Protein AF-H8FRP6-F1 (afdb_monomer_lite)

Sequence (214 aa):
MADSVSSTTSSPTLASTPGGVKAWQKLVAHPESQTSLSATDIGWVKRNDSRLNVVSNINKDDKEQDLKFRVMTSGNLSFTTQSDKAIRVQLMNQNGQMIADSDSKSGKLFDNYQSLLTSNLTVQAGTYIIKVTRDASIPPKADLNYAVQVKMGDTFNNDYVTRIAAKQKTSAVSQTLNPVTGLMPAVLSAQNNKGYTFDPAANAAIFDVLSNKG

Secondary structure (DSSP, 8-state):
----------PPP--PPGGGPEEEEEEEPPPSS-STTT-EEEEEE-TTTEEEEEEEEE-TT--EEEEEEEE-S-EEEEEEEEE-TTEEEEEEETTS-EEEES-TTSTHHHHHHHHHHTT-EEE-SEEEEEEEEE-TTS-TTSPEEEEEEEEESS--SEEEEEEEPPPPPTT-SS------TTTS-TTTTT---SS-EE-TTTTS-TTHHHHTT-

Structure (mmCIF, N/CA/C/O backbone):
data_AF-H8FRP6-F1
#
_entry.id   AF-H8FRP6-F1
#
loop_
_atom_site.group_PDB
_atom_site.id
_atom_site.type_symbol
_atom_site.label_atom_id
_atom_site.label_alt_id
_atom_site.label_comp_id
_atom_site.label_asym_id
_atom_site.label_entity_id
_atom_site.label_seq_id
_atom_site.pdbx_PDB_ins_code
_atom_site.Cartn_x
_atom_site.Cartn_y
_atom_site.Cartn_z
_atom_site.occupancy
_atom_site.B_iso_or_equiv
_atom_site.auth_seq_id
_atom_site.auth_comp_id
_atom_site.auth_asym_id
_atom_site.auth_atom_id
_atom_site.pdbx_PDB_model_num
ATOM 1 N N . MET A 1 1 ? 26.701 -53.528 7.922 1.00 37.81 1 MET A N 1
ATOM 2 C CA . MET A 1 1 ? 26.494 -52.242 8.616 1.00 37.81 1 MET A CA 1
ATOM 3 C C . MET A 1 1 ? 25.887 -51.306 7.591 1.00 37.81 1 MET A C 1
ATOM 5 O O . MET A 1 1 ? 26.551 -51.016 6.609 1.00 37.81 1 MET A O 1
ATOM 9 N N . ALA A 1 2 ? 24.598 -51.003 7.720 1.00 38.16 2 ALA A N 1
ATOM 10 C CA . ALA A 1 2 ? 23.880 -50.112 6.814 1.00 38.16 2 ALA A CA 1
ATOM 11 C C . ALA A 1 2 ? 23.427 -48.915 7.650 1.00 38.16 2 ALA A C 1
ATOM 13 O O . ALA A 1 2 ? 22.570 -49.064 8.522 1.00 38.16 2 ALA A O 1
ATOM 14 N N . ASP A 1 3 ? 24.077 -47.773 7.439 1.00 32.75 3 ASP A N 1
ATOM 15 C CA . ASP A 1 3 ? 23.767 -46.534 8.139 1.00 32.75 3 ASP A CA 1
ATOM 16 C C . ASP A 1 3 ? 22.400 -46.019 7.692 1.00 32.75 3 ASP A C 1
ATOM 18 O O . ASP A 1 3 ? 22.148 -45.740 6.519 1.00 32.75 3 ASP A O 1
ATOM 22 N N . SER A 1 4 ? 21.496 -45.925 8.664 1.00 36.59 4 SER A N 1
ATOM 23 C CA . SER A 1 4 ? 20.188 -45.306 8.507 1.00 36.59 4 SER A CA 1
ATOM 24 C C . SER A 1 4 ? 20.376 -43.793 8.479 1.00 36.59 4 SER A C 1
ATOM 26 O O . SER A 1 4 ? 20.653 -43.175 9.506 1.00 36.59 4 SER A O 1
ATOM 28 N N . VAL A 1 5 ? 20.230 -43.186 7.303 1.00 40.56 5 VAL A N 1
ATOM 29 C CA . VAL A 1 5 ? 20.194 -41.728 7.165 1.00 40.56 5 VAL A CA 1
ATOM 30 C C . VAL A 1 5 ? 18.838 -41.252 7.682 1.00 40.56 5 VAL A C 1
ATOM 32 O O . VAL A 1 5 ? 17.825 -41.319 6.991 1.00 40.56 5 VAL A O 1
ATOM 35 N N . SER A 1 6 ? 18.816 -40.825 8.944 1.00 33.78 6 SER A N 1
ATOM 36 C CA . SER A 1 6 ? 17.667 -40.175 9.566 1.00 33.78 6 SER A CA 1
ATOM 37 C C . SER A 1 6 ? 17.445 -38.821 8.890 1.00 33.78 6 SER A C 1
ATOM 39 O O . SER A 1 6 ? 18.215 -37.881 9.081 1.00 33.78 6 SER A O 1
ATOM 41 N N . SER A 1 7 ? 16.410 -38.727 8.055 1.00 35.22 7 SER A N 1
ATOM 42 C CA . SER A 1 7 ? 15.934 -37.465 7.500 1.00 35.22 7 SER A CA 1
ATOM 43 C C . SER A 1 7 ? 15.221 -36.682 8.601 1.00 35.22 7 SER A C 1
ATOM 45 O O . SER A 1 7 ? 14.011 -36.807 8.792 1.00 35.22 7 SER A O 1
ATOM 47 N N . THR A 1 8 ? 15.966 -35.872 9.348 1.00 29.56 8 THR A N 1
ATOM 48 C CA . THR A 1 8 ? 15.393 -34.851 10.223 1.00 29.56 8 THR A CA 1
ATOM 49 C C . THR A 1 8 ? 14.774 -33.756 9.361 1.00 29.56 8 THR A C 1
ATOM 51 O O . THR A 1 8 ? 15.396 -32.753 9.022 1.00 29.56 8 THR A O 1
ATOM 54 N N . THR A 1 9 ? 13.507 -33.945 8.998 1.00 30.27 9 THR A N 1
ATOM 55 C CA . THR A 1 9 ? 12.629 -32.847 8.599 1.00 30.27 9 THR A CA 1
ATOM 56 C C . THR A 1 9 ? 12.440 -31.953 9.819 1.00 30.27 9 THR A C 1
ATOM 58 O O . THR A 1 9 ? 11.595 -32.220 10.677 1.00 30.27 9 THR A O 1
ATOM 61 N N . SER A 1 10 ? 13.255 -30.908 9.933 1.00 29.66 10 SER A N 1
ATOM 62 C CA . SER A 1 10 ? 13.006 -29.801 10.846 1.00 29.66 10 SER A CA 1
ATOM 63 C C . SER A 1 10 ? 11.690 -29.143 10.435 1.00 29.66 10 SER A C 1
ATOM 65 O O . SER A 1 10 ? 11.625 -28.324 9.523 1.00 29.66 10 SER A O 1
ATOM 67 N N . SER A 1 11 ? 10.610 -29.549 11.102 1.00 28.67 11 SER A N 1
ATOM 68 C CA . SER A 1 11 ? 9.374 -28.776 11.127 1.00 28.67 11 SER A CA 1
ATOM 69 C C . SER A 1 11 ? 9.715 -27.430 11.764 1.00 28.67 11 SER A C 1
ATOM 71 O O . SER A 1 11 ? 10.198 -27.435 12.900 1.00 28.67 11 SER A O 1
ATOM 73 N N . PRO A 1 12 ? 9.537 -26.288 11.077 1.00 32.12 12 PRO A N 1
ATOM 74 C CA . PRO A 1 12 ? 9.731 -25.004 11.724 1.00 32.12 12 PRO A CA 1
ATOM 75 C C . PRO A 1 12 ? 8.702 -24.904 12.849 1.00 32.12 12 PRO A C 1
ATOM 77 O O . PRO A 1 12 ? 7.492 -24.961 12.626 1.00 32.12 12 PRO A O 1
ATOM 80 N N . THR A 1 13 ? 9.201 -24.825 14.077 1.00 27.41 13 THR A N 1
ATOM 81 C CA . THR A 1 13 ? 8.417 -24.537 15.269 1.00 27.41 13 THR A CA 1
ATOM 82 C C . THR A 1 13 ? 7.646 -23.240 15.041 1.00 27.41 13 THR A C 1
ATOM 84 O O . THR A 1 13 ? 8.210 -22.188 14.747 1.00 27.41 13 THR A O 1
ATOM 87 N N . LEU A 1 14 ? 6.323 -23.366 15.117 1.00 35.41 14 LEU A N 1
ATOM 88 C CA . LEU A 1 14 ? 5.333 -22.327 14.868 1.00 35.41 14 LEU A CA 1
ATOM 89 C C . LEU A 1 14 ? 5.552 -21.158 15.837 1.00 35.41 14 LEU A C 1
ATOM 91 O O . LEU A 1 14 ? 5.199 -21.248 17.012 1.00 35.41 14 LEU A O 1
ATOM 95 N N . ALA A 1 15 ? 6.118 -20.054 15.352 1.00 38.59 15 ALA A N 1
ATOM 96 C CA . ALA A 1 15 ? 6.109 -18.802 16.092 1.00 38.59 15 ALA A CA 1
ATOM 97 C C . ALA A 1 15 ? 4.658 -18.303 16.158 1.00 38.59 15 ALA A C 1
ATOM 99 O O . ALA A 1 15 ? 4.102 -17.835 15.167 1.00 38.59 15 ALA A O 1
ATOM 100 N N . SER A 1 16 ? 4.015 -18.431 17.320 1.00 41.19 16 SER A N 1
ATOM 101 C CA . SER A 1 16 ? 2.784 -17.700 17.611 1.00 41.19 16 SER A CA 1
ATOM 102 C C . SER A 1 16 ? 3.063 -16.212 17.433 1.00 41.19 16 SER A C 1
ATOM 104 O O . SER A 1 16 ? 4.022 -15.693 18.008 1.00 41.19 16 SER A O 1
ATOM 106 N N . THR A 1 17 ? 2.236 -15.517 16.658 1.00 49.09 17 THR A N 1
ATOM 107 C CA . THR A 1 17 ? 2.344 -14.064 16.545 1.00 49.09 17 THR A CA 1
ATOM 108 C C . THR A 1 17 ? 2.288 -13.421 17.946 1.00 49.09 17 THR A C 1
ATOM 110 O O . THR A 1 17 ? 1.379 -13.756 18.715 1.00 49.09 17 THR A O 1
ATOM 113 N N . PRO A 1 18 ? 3.211 -12.505 18.306 1.00 53.34 18 PRO A N 1
ATOM 114 C CA . PRO A 1 18 ? 3.152 -11.799 19.584 1.00 53.34 18 PRO A CA 1
ATOM 115 C C . PRO A 1 18 ? 1.786 -11.119 19.793 1.00 53.34 18 PRO A C 1
ATOM 117 O O . PRO A 1 18 ? 1.299 -10.414 18.912 1.00 53.34 18 PRO A O 1
ATOM 120 N N . GLY A 1 19 ? 1.155 -11.330 20.952 1.00 66.56 19 GLY A N 1
ATOM 121 C CA . GLY A 1 19 ? -0.039 -10.576 21.369 1.00 66.56 19 GLY A CA 1
ATOM 122 C C . GLY A 1 19 ? -1.403 -11.061 20.853 1.00 66.56 19 GLY A C 1
ATOM 123 O O . GLY A 1 19 ? -2.374 -10.325 20.984 1.00 66.56 19 GLY A O 1
ATOM 124 N N . GLY A 1 20 ? -1.520 -12.269 20.287 1.00 76.75 20 GLY A N 1
ATOM 125 C CA . GLY A 1 20 ? -2.825 -12.833 19.884 1.00 76.75 20 GLY A CA 1
ATOM 126 C C . GLY A 1 20 ? -3.372 -12.319 18.545 1.00 76.75 20 GLY A C 1
ATOM 127 O O . GLY A 1 20 ? -4.528 -12.571 18.203 1.00 76.75 20 GLY A O 1
ATOM 128 N N . VAL A 1 21 ? -2.540 -11.624 17.770 1.00 85.81 21 VAL A N 1
ATOM 129 C CA . VAL A 1 21 ? -2.854 -11.191 16.405 1.00 85.81 21 VAL A CA 1
ATOM 130 C C . VAL A 1 21 ? -2.963 -12.400 15.469 1.00 85.81 21 VAL A C 1
ATOM 132 O O . VAL A 1 21 ? -2.130 -13.306 15.494 1.00 85.81 21 VAL A O 1
ATOM 135 N N . LYS A 1 22 ? -3.975 -12.397 14.598 1.00 86.31 22 LYS A N 1
ATOM 136 C CA . LYS A 1 22 ? -4.170 -13.402 13.548 1.00 86.31 22 LYS A CA 1
ATOM 137 C C . LYS A 1 22 ? -3.393 -13.009 12.302 1.00 86.31 22 LYS A C 1
ATOM 139 O O . LYS A 1 22 ? -3.638 -11.941 11.746 1.00 86.31 22 LYS A O 1
ATOM 144 N N . ALA A 1 23 ? -2.502 -13.879 11.848 1.00 84.88 23 ALA A N 1
ATOM 145 C CA . ALA A 1 23 ? -1.722 -13.661 10.641 1.00 84.88 23 ALA A CA 1
ATOM 146 C C . ALA A 1 23 ? -2.329 -14.411 9.446 1.00 84.88 23 ALA A C 1
ATOM 148 O O . ALA A 1 23 ? -2.748 -15.567 9.544 1.00 84.88 23 ALA A O 1
ATOM 149 N N . TRP A 1 24 ? -2.400 -13.716 8.318 1.00 86.56 24 TRP A N 1
ATOM 150 C CA . TRP A 1 24 ? -3.025 -14.165 7.085 1.00 86.56 24 TRP A CA 1
ATOM 151 C C . TRP A 1 24 ? -2.075 -13.915 5.923 1.00 86.56 24 TRP A C 1
ATOM 153 O O . TRP A 1 24 ? -1.497 -12.836 5.821 1.00 86.56 24 TRP A O 1
ATOM 163 N N . GLN A 1 25 ? -1.961 -14.864 5.000 1.00 86.94 25 GLN A N 1
ATOM 164 C CA . GLN A 1 25 ? -1.095 -14.731 3.834 1.00 86.94 25 GLN A CA 1
ATOM 165 C C . GLN A 1 25 ? -1.839 -14.987 2.528 1.00 86.94 25 GLN A C 1
ATOM 167 O O . GLN A 1 25 ? -2.699 -15.861 2.442 1.00 86.94 25 GLN A O 1
ATOM 172 N N . LYS A 1 26 ? -1.474 -14.232 1.493 1.00 85.94 26 LYS A N 1
ATOM 173 C CA . LYS A 1 26 ? -1.854 -14.476 0.106 1.00 85.94 26 LYS A CA 1
ATOM 174 C C . LYS A 1 26 ? -0.622 -14.400 -0.791 1.00 85.94 26 LYS A C 1
ATOM 176 O O . LYS A 1 26 ? 0.217 -13.515 -0.633 1.00 85.94 26 LYS A O 1
ATOM 181 N N . LEU A 1 27 ? -0.545 -15.320 -1.745 1.00 83.56 27 LEU A N 1
ATOM 182 C CA . LEU A 1 27 ? 0.478 -15.367 -2.785 1.00 83.56 27 LEU A CA 1
ATOM 183 C C . LEU A 1 27 ? -0.157 -14.974 -4.114 1.00 83.56 27 LEU A C 1
ATOM 185 O O . LEU A 1 27 ? -1.188 -15.534 -4.487 1.00 83.56 27 LEU A O 1
ATOM 189 N N . VAL A 1 28 ? 0.441 -14.013 -4.810 1.00 85.00 28 VAL A N 1
ATOM 190 C CA . VAL A 1 28 ? -0.109 -13.432 -6.035 1.00 85.00 28 VAL A CA 1
ATOM 191 C C . VAL A 1 28 ? 0.924 -13.527 -7.151 1.00 85.00 28 VAL A C 1
ATOM 193 O O . VAL A 1 28 ? 2.074 -13.124 -6.983 1.00 85.00 28 VAL A O 1
ATOM 196 N N . ALA A 1 29 ? 0.516 -14.046 -8.308 1.00 82.44 29 ALA A N 1
ATOM 197 C CA . ALA A 1 29 ? 1.325 -13.952 -9.519 1.00 82.44 29 ALA A CA 1
ATOM 198 C C . ALA A 1 29 ? 1.369 -12.498 -10.015 1.00 82.44 29 ALA A C 1
ATOM 200 O O . ALA A 1 29 ? 0.372 -11.783 -9.917 1.00 82.44 29 ALA A O 1
ATOM 201 N N . HIS A 1 30 ? 2.500 -12.061 -10.571 1.00 80.50 30 HIS A N 1
ATOM 202 C CA . HIS A 1 30 ? 2.585 -10.730 -11.168 1.00 80.50 30 HIS A CA 1
ATOM 203 C C . HIS A 1 30 ? 1.579 -10.609 -12.332 1.00 80.50 30 HIS A C 1
ATOM 205 O O . HIS A 1 30 ? 1.594 -11.474 -13.211 1.00 80.50 30 HIS A O 1
ATOM 211 N N . PRO A 1 31 ? 0.708 -9.585 -12.371 1.00 77.50 31 PRO A N 1
ATOM 212 C CA . PRO A 1 31 ? -0.269 -9.444 -13.446 1.00 77.50 31 PRO A CA 1
ATOM 213 C C . PRO A 1 31 ? 0.411 -9.043 -14.765 1.00 77.50 31 PRO A C 1
ATOM 215 O O . PRO A 1 31 ? 1.373 -8.280 -14.776 1.00 77.50 31 PRO A O 1
ATOM 218 N N . GLU A 1 32 ? -0.102 -9.531 -15.896 1.00 72.31 32 GLU A N 1
ATOM 219 C CA . GLU A 1 32 ? 0.481 -9.258 -17.224 1.00 72.31 32 GLU A CA 1
ATOM 220 C C . GLU A 1 32 ? 0.429 -7.770 -17.608 1.00 72.31 32 GLU A C 1
ATOM 222 O O . GLU A 1 32 ? 1.326 -7.261 -18.283 1.00 72.31 32 GLU A O 1
ATOM 227 N N . SER A 1 33 ? -0.597 -7.060 -17.128 1.00 73.44 33 SER A N 1
ATOM 228 C CA . SER A 1 33 ? -0.789 -5.621 -17.303 1.00 73.44 33 SER A CA 1
ATOM 229 C C . SER A 1 33 ? -1.067 -4.938 -15.967 1.00 73.44 33 SER A C 1
ATOM 231 O O . SER A 1 33 ? -1.870 -5.433 -15.172 1.00 73.44 33 SER A O 1
ATOM 233 N N . GLN A 1 34 ? -0.477 -3.766 -15.755 1.00 75.50 34 GLN A N 1
ATOM 234 C CA . GLN A 1 34 ? -0.639 -2.957 -14.546 1.00 75.50 34 GLN A CA 1
ATOM 235 C C . GLN A 1 34 ? -1.432 -1.702 -14.914 1.00 75.50 34 GLN A C 1
ATOM 237 O O . GLN A 1 34 ? -0.972 -0.854 -15.674 1.00 75.50 34 GLN A O 1
ATOM 242 N N . THR A 1 35 ? -2.681 -1.665 -14.462 1.00 75.75 35 THR A N 1
ATOM 243 C CA . THR A 1 35 ? -3.620 -0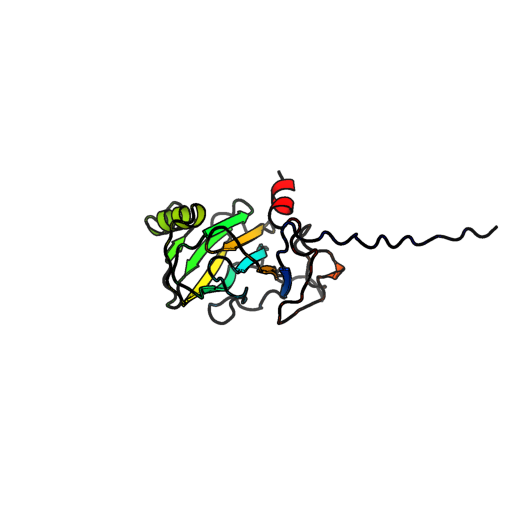.551 -14.595 1.00 75.75 35 THR A CA 1
ATOM 244 C C . THR A 1 35 ? -4.419 -0.466 -13.301 1.00 75.75 35 THR A C 1
ATOM 246 O O . THR A 1 35 ? -4.513 -1.451 -12.566 1.00 75.75 35 THR A O 1
ATOM 249 N N . SER A 1 36 ? -5.118 0.643 -13.066 1.00 72.31 36 SER A N 1
ATOM 250 C CA . SER A 1 36 ? -6.014 0.764 -11.910 1.00 72.31 36 SER A CA 1
ATOM 251 C C . SER A 1 36 ? -7.094 -0.331 -11.839 1.00 72.31 36 SER A C 1
ATOM 253 O O . SER A 1 36 ? -7.543 -0.678 -10.746 1.00 72.31 36 SER A O 1
ATOM 255 N N . LEU A 1 37 ? -7.493 -0.908 -12.982 1.00 76.25 37 LEU A N 1
ATOM 256 C CA . LEU A 1 37 ? -8.457 -2.012 -13.070 1.00 76.25 37 LEU A CA 1
ATOM 257 C C . LEU A 1 37 ? -7.837 -3.381 -12.762 1.00 76.25 37 LEU A C 1
ATOM 259 O O . LEU A 1 37 ? -8.529 -4.259 -12.251 1.00 76.25 37 LEU A O 1
ATOM 263 N N . SER A 1 38 ? -6.550 -3.559 -13.061 1.00 84.00 38 SER A N 1
ATOM 264 C CA . SER A 1 38 ? -5.797 -4.801 -12.842 1.00 84.00 38 SER A CA 1
ATOM 265 C C . SER A 1 38 ? -4.863 -4.740 -11.628 1.00 84.00 38 SER A C 1
ATOM 267 O O . SER A 1 38 ? -4.061 -5.652 -11.425 1.00 84.00 38 SER A O 1
ATOM 269 N N . ALA A 1 39 ? -4.983 -3.687 -10.814 1.00 90.69 39 ALA A N 1
ATOM 270 C CA . ALA A 1 39 ? -4.225 -3.500 -9.588 1.00 90.69 39 ALA A CA 1
ATOM 271 C C . ALA A 1 39 ? -4.389 -4.705 -8.650 1.00 90.69 39 ALA A C 1
ATOM 273 O O . ALA A 1 39 ? -5.491 -5.225 -8.445 1.00 90.69 39 ALA A O 1
ATOM 274 N N . THR A 1 40 ? -3.284 -5.132 -8.044 1.00 91.69 40 THR A N 1
ATOM 275 C CA . THR A 1 40 ? -3.273 -6.254 -7.106 1.00 91.69 40 THR A CA 1
ATOM 276 C C . THR A 1 40 ? -4.057 -5.880 -5.855 1.00 91.69 40 THR A C 1
ATOM 278 O O . THR A 1 40 ? -3.655 -4.985 -5.118 1.00 91.69 40 THR A O 1
ATOM 281 N N . ASP A 1 41 ? -5.170 -6.565 -5.595 1.00 93.50 41 ASP A N 1
ATOM 282 C CA . ASP A 1 41 ? -5.938 -6.381 -4.362 1.00 93.50 41 ASP A CA 1
ATOM 283 C C . ASP A 1 41 ? -5.148 -6.922 -3.162 1.00 93.50 41 ASP A C 1
ATOM 285 O O . ASP A 1 41 ? -4.857 -8.121 -3.093 1.00 93.50 41 ASP A O 1
ATOM 289 N N . ILE A 1 42 ? -4.812 -6.042 -2.221 1.00 94.31 42 ILE A N 1
ATOM 290 C CA . ILE A 1 42 ? -4.078 -6.364 -0.992 1.00 94.31 42 ILE A CA 1
ATOM 291 C C . ILE A 1 42 ? -4.990 -6.378 0.245 1.00 94.31 42 ILE A C 1
ATOM 293 O O . ILE A 1 42 ? -4.520 -6.641 1.348 1.00 94.31 42 ILE A O 1
ATOM 297 N N . GLY A 1 43 ? -6.298 -6.161 0.082 1.00 94.62 43 GLY A N 1
ATOM 298 C CA . GLY A 1 43 ? -7.303 -6.255 1.136 1.00 94.62 43 GLY A CA 1
ATOM 299 C C . GLY A 1 43 ? -7.837 -4.905 1.612 1.00 94.62 43 GLY A C 1
ATOM 300 O O . GLY A 1 43 ? -7.970 -3.939 0.857 1.00 94.62 43 GLY A O 1
ATOM 301 N N . TRP A 1 44 ? -8.207 -4.840 2.887 1.00 96.19 44 TRP A N 1
A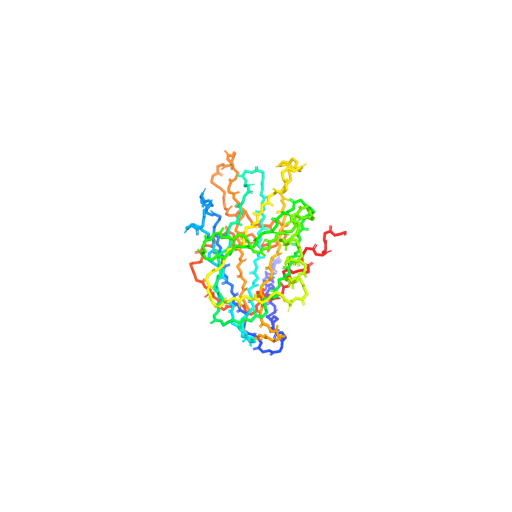TOM 302 C CA . TRP A 1 44 ? -8.841 -3.669 3.483 1.00 96.19 44 TRP A CA 1
ATOM 303 C C . TRP A 1 44 ? -8.156 -3.259 4.781 1.00 96.19 44 TRP A C 1
ATOM 305 O O . TRP A 1 44 ? -7.679 -4.095 5.540 1.00 96.19 44 TRP A O 1
ATOM 315 N N . VAL A 1 45 ? -8.128 -1.950 5.025 1.00 96.31 45 VAL A N 1
ATOM 316 C CA . VAL A 1 45 ? -7.659 -1.344 6.264 1.00 96.31 45 VAL A CA 1
ATOM 317 C C . VAL A 1 45 ? -8.851 -0.793 7.049 1.00 96.31 45 VAL A C 1
ATOM 319 O O . VAL A 1 45 ? -9.647 0.007 6.552 1.00 96.31 45 VAL A O 1
ATOM 322 N N . LYS A 1 46 ? -8.990 -1.227 8.296 1.00 95.38 46 LYS A N 1
ATOM 323 C CA . LYS A 1 46 ? -9.957 -0.763 9.285 1.00 95.38 46 LYS A CA 1
ATOM 324 C C . LYS A 1 46 ? -9.198 -0.375 10.547 1.00 95.38 46 LYS A C 1
ATOM 326 O O . LYS A 1 46 ? -8.294 -1.095 10.978 1.00 95.38 46 LYS A O 1
ATOM 331 N N . ARG A 1 47 ? -9.582 0.763 11.130 1.00 95.25 47 ARG A N 1
ATOM 332 C CA . ARG A 1 47 ? -8.950 1.302 12.337 1.00 95.25 47 ARG A CA 1
ATOM 333 C C . ARG A 1 47 ? -8.902 0.254 13.451 1.00 95.25 47 ARG A C 1
ATOM 335 O O . ARG A 1 47 ? -9.937 -0.329 13.767 1.00 95.25 47 ARG A O 1
ATOM 342 N N . ASN A 1 48 ? -7.725 0.077 14.051 1.00 94.19 48 ASN A N 1
ATOM 343 C CA . ASN A 1 48 ? -7.466 -0.829 15.174 1.00 94.19 48 ASN A CA 1
ATOM 344 C C . ASN A 1 48 ? -7.794 -2.309 14.913 1.00 94.19 48 ASN A C 1
ATOM 346 O O . ASN A 1 48 ? -7.973 -3.079 15.854 1.00 94.19 48 ASN A O 1
ATOM 350 N N . ASP A 1 49 ? -7.905 -2.721 13.648 1.00 93.81 49 ASP A N 1
ATOM 351 C CA . ASP A 1 49 ? -8.306 -4.086 13.309 1.00 93.81 49 ASP A CA 1
ATOM 352 C C . ASP A 1 49 ? -7.355 -4.752 12.327 1.00 93.81 49 ASP A C 1
ATOM 354 O O . ASP A 1 49 ? -6.900 -5.858 12.595 1.00 93.81 49 ASP A O 1
ATOM 358 N N . SER A 1 50 ? -7.021 -4.093 11.223 1.00 93.69 50 SER A N 1
ATOM 359 C CA . SER A 1 50 ? -6.275 -4.728 10.139 1.00 93.69 50 SER A CA 1
ATOM 360 C C . SER A 1 50 ? -5.022 -3.945 9.781 1.00 93.69 50 SER A C 1
ATOM 362 O O . SER A 1 50 ? -5.086 -2.733 9.547 1.00 93.69 50 SER A O 1
ATOM 364 N N . ARG A 1 51 ? -3.915 -4.664 9.634 1.00 94.25 51 ARG A N 1
ATOM 365 C CA . ARG A 1 51 ? -2.674 -4.181 9.037 1.00 94.25 51 ARG A CA 1
ATOM 366 C C . ARG A 1 51 ? -2.431 -4.934 7.736 1.00 94.25 51 ARG A C 1
ATOM 368 O O . ARG A 1 51 ? -2.617 -6.146 7.680 1.00 94.25 51 ARG A O 1
ATOM 375 N N . LEU A 1 52 ? -2.068 -4.209 6.685 1.00 94.69 52 LEU A N 1
ATOM 376 C CA . LEU A 1 52 ? -1.740 -4.776 5.381 1.00 94.69 52 LEU A CA 1
ATOM 377 C C . LEU A 1 52 ? -0.239 -4.666 5.168 1.00 94.69 52 LEU A C 1
ATOM 379 O O . LEU A 1 52 ? 0.332 -3.605 5.405 1.00 94.69 52 LEU A O 1
ATOM 383 N N . ASN A 1 53 ? 0.379 -5.731 4.679 1.00 91.94 53 ASN A N 1
ATOM 384 C CA . ASN A 1 53 ? 1.785 -5.772 4.318 1.00 91.94 53 ASN A CA 1
ATOM 385 C C . ASN A 1 53 ? 1.922 -6.359 2.922 1.00 91.94 53 ASN A C 1
ATOM 387 O O . ASN A 1 53 ? 1.249 -7.331 2.575 1.00 91.94 53 ASN A O 1
ATOM 391 N N . VAL A 1 54 ? 2.816 -5.789 2.130 1.00 91.62 54 VAL A N 1
ATOM 392 C CA . VAL A 1 54 ? 3.095 -6.228 0.768 1.00 91.62 54 VAL A CA 1
ATOM 393 C C . VAL A 1 54 ? 4.589 -6.374 0.605 1.00 91.62 54 VAL A C 1
ATOM 395 O O . VAL A 1 54 ? 5.333 -5.498 1.036 1.00 91.62 54 VAL A O 1
ATOM 398 N N . VAL A 1 55 ? 5.013 -7.455 -0.041 1.00 87.56 55 VAL A N 1
ATOM 399 C CA . VAL A 1 55 ? 6.408 -7.692 -0.418 1.00 87.56 55 VAL A CA 1
ATOM 400 C C . VAL A 1 55 ? 6.468 -8.108 -1.873 1.00 87.56 55 VAL A C 1
ATOM 402 O O . VAL A 1 55 ? 5.744 -9.019 -2.286 1.00 87.56 55 VAL A O 1
ATOM 405 N N . SER A 1 56 ? 7.335 -7.450 -2.637 1.00 87.12 56 SER A N 1
ATOM 406 C CA . SER A 1 56 ? 7.533 -7.735 -4.057 1.00 87.12 56 SER A CA 1
ATOM 407 C C . SER A 1 56 ? 8.884 -7.190 -4.547 1.00 87.12 56 SER A C 1
ATOM 409 O O . SER A 1 56 ? 9.705 -6.687 -3.773 1.00 87.12 56 SER A O 1
ATOM 411 N N . ASN A 1 57 ? 9.116 -7.311 -5.851 1.00 85.69 57 ASN A N 1
ATOM 412 C CA . ASN A 1 57 ? 10.259 -6.770 -6.563 1.00 85.69 57 ASN A CA 1
ATOM 413 C C . ASN A 1 57 ? 9.837 -6.177 -7.915 1.00 85.69 57 ASN A C 1
ATOM 415 O O . ASN A 1 57 ? 9.039 -6.789 -8.623 1.00 85.69 57 ASN A O 1
ATOM 419 N N . ILE A 1 58 ? 10.441 -5.045 -8.289 1.00 84.50 58 ILE A N 1
ATOM 420 C CA . ILE A 1 58 ? 10.375 -4.468 -9.636 1.00 84.50 58 ILE A CA 1
ATOM 421 C C . ILE A 1 58 ? 11.665 -4.819 -10.385 1.00 84.50 58 ILE A C 1
ATOM 423 O O . ILE A 1 58 ? 12.732 -4.241 -10.139 1.00 84.50 58 ILE A O 1
ATOM 427 N N . ASN A 1 59 ? 11.574 -5.759 -11.324 1.00 80.75 59 ASN A N 1
ATOM 428 C CA . ASN A 1 59 ? 12.707 -6.171 -12.154 1.00 80.75 59 ASN A CA 1
ATOM 429 C C . ASN A 1 59 ? 12.891 -5.269 -13.385 1.00 80.75 59 ASN A C 1
ATOM 431 O O . ASN A 1 59 ? 12.225 -4.249 -13.531 1.00 80.75 59 ASN A O 1
ATOM 435 N N . LYS A 1 60 ? 13.831 -5.614 -14.270 1.00 78.19 60 LYS A N 1
ATOM 436 C CA . LYS A 1 60 ? 14.128 -4.821 -15.477 1.00 78.19 60 LYS A CA 1
ATOM 437 C C . LYS A 1 60 ? 12.972 -4.699 -16.479 1.00 78.19 60 LYS A C 1
ATOM 439 O O . LYS A 1 60 ? 12.915 -3.732 -17.234 1.00 78.19 60 LYS A O 1
ATOM 444 N N . ASP A 1 61 ? 12.105 -5.709 -16.519 1.00 79.19 61 ASP A N 1
ATOM 445 C CA . ASP A 1 61 ? 10.986 -5.829 -17.461 1.00 79.19 61 ASP A CA 1
ATOM 446 C C . ASP A 1 61 ? 9.670 -5.341 -16.831 1.00 79.19 61 ASP A C 1
ATOM 448 O O . ASP A 1 61 ? 8.619 -5.306 -17.484 1.00 79.19 61 ASP A O 1
ATOM 452 N N . ASP A 1 62 ? 9.731 -4.959 -15.556 1.00 81.50 62 ASP A N 1
ATOM 453 C CA . ASP A 1 62 ? 8.652 -4.389 -14.779 1.00 81.50 62 ASP A CA 1
ATOM 454 C C . ASP A 1 62 ? 8.893 -2.891 -14.562 1.00 81.50 62 ASP A C 1
ATOM 456 O O . ASP A 1 62 ? 9.984 -2.446 -14.207 1.00 81.50 62 ASP A O 1
ATOM 460 N N . LYS A 1 63 ? 7.867 -2.090 -14.831 1.00 80.31 63 LYS A N 1
ATOM 461 C CA . LYS A 1 63 ? 7.937 -0.630 -14.704 1.00 80.31 63 LYS A CA 1
ATOM 462 C C . LYS A 1 63 ? 7.153 -0.137 -13.498 1.00 80.31 63 LYS A C 1
ATOM 464 O O . LYS A 1 63 ? 7.420 0.960 -13.010 1.00 80.31 63 LYS A O 1
ATOM 469 N N . GLU A 1 64 ? 6.181 -0.924 -13.054 1.00 88.69 64 GLU A N 1
ATOM 470 C CA . GLU A 1 64 ? 5.108 -0.449 -12.205 1.00 88.69 64 GLU A CA 1
ATOM 471 C C . GLU A 1 64 ? 4.376 -1.610 -11.549 1.00 88.69 64 GLU A C 1
ATOM 473 O O . GLU A 1 64 ? 4.079 -2.609 -12.193 1.00 88.69 64 GLU A O 1
ATOM 478 N N . GLN A 1 65 ? 3.997 -1.424 -10.292 1.00 90.50 65 GLN A N 1
ATOM 479 C CA . GLN A 1 65 ? 3.131 -2.338 -9.579 1.00 90.50 65 GLN A CA 1
ATOM 480 C C . GLN A 1 65 ? 2.052 -1.558 -8.828 1.00 90.50 65 GLN A C 1
ATOM 482 O O . GLN A 1 65 ? 2.345 -0.828 -7.877 1.00 90.50 65 GLN A O 1
ATOM 487 N N . ASP A 1 66 ? 0.801 -1.734 -9.256 1.00 94.06 66 ASP A N 1
ATOM 488 C CA . ASP A 1 66 ? -0.361 -1.091 -8.649 1.00 94.06 66 ASP A CA 1
ATOM 489 C C . ASP A 1 66 ? -0.967 -2.005 -7.580 1.00 94.06 66 ASP A C 1
ATOM 491 O O . ASP A 1 66 ? -1.312 -3.162 -7.837 1.00 94.06 66 ASP A O 1
ATOM 495 N N . LEU A 1 67 ? -1.116 -1.480 -6.364 1.00 95.06 67 LEU A N 1
ATOM 496 C CA . LEU A 1 67 ? -1.642 -2.192 -5.201 1.00 95.06 67 LEU A CA 1
ATOM 497 C C . LEU A 1 67 ? -2.933 -1.523 -4.742 1.00 95.06 67 LEU A C 1
ATOM 499 O O . LEU A 1 67 ? -2.922 -0.383 -4.281 1.00 95.06 67 LEU A O 1
ATOM 503 N N . LYS A 1 68 ? -4.055 -2.225 -4.835 1.00 96.06 68 LYS A N 1
ATOM 504 C CA . LYS A 1 68 ? -5.367 -1.708 -4.454 1.00 96.06 68 LYS A CA 1
ATOM 505 C C . LYS A 1 68 ? -5.741 -2.162 -3.052 1.00 96.06 68 LYS A C 1
ATOM 507 O O . LYS A 1 68 ? -5.679 -3.348 -2.747 1.00 96.06 68 LYS A O 1
ATOM 512 N N . PHE A 1 69 ? -6.216 -1.233 -2.231 1.00 97.38 69 PHE A N 1
ATOM 513 C CA . PHE A 1 69 ? -6.788 -1.540 -0.924 1.00 97.38 69 PHE A CA 1
ATOM 514 C C . PHE A 1 69 ? -8.015 -0.680 -0.635 1.00 97.38 69 PHE A C 1
ATOM 516 O O . PHE A 1 69 ? -8.234 0.365 -1.253 1.00 97.38 69 PHE A O 1
ATOM 523 N N . ARG A 1 70 ? -8.833 -1.115 0.322 1.00 97.94 70 ARG A N 1
ATOM 524 C CA . ARG A 1 70 ? -10.016 -0.370 0.766 1.00 97.94 70 ARG A CA 1
ATOM 525 C C . ARG A 1 70 ? -9.842 0.156 2.184 1.00 97.94 70 ARG A C 1
ATOM 527 O O . ARG A 1 70 ? -9.598 -0.615 3.100 1.00 97.94 70 ARG A O 1
ATOM 534 N N . VAL A 1 71 ? -10.041 1.451 2.385 1.00 97.75 71 VAL A N 1
ATOM 535 C CA . VAL A 1 71 ? -10.212 2.056 3.709 1.00 97.75 71 VAL A CA 1
ATOM 536 C C . VAL A 1 71 ? -11.669 1.887 4.131 1.00 97.75 71 VAL A C 1
ATOM 538 O O . VAL A 1 71 ? -12.579 2.363 3.452 1.00 97.75 71 VAL A O 1
ATOM 541 N N . MET A 1 72 ? -11.899 1.200 5.248 1.00 97.25 72 MET A N 1
ATOM 542 C CA . MET A 1 72 ? -13.246 0.885 5.743 1.00 97.25 72 MET A CA 1
ATOM 543 C C . MET A 1 72 ? -13.864 2.024 6.557 1.00 97.25 72 MET A C 1
ATOM 545 O O . MET A 1 72 ? -15.082 2.162 6.603 1.00 97.25 72 MET A O 1
ATOM 549 N N . THR A 1 73 ? -13.028 2.835 7.204 1.00 93.94 73 THR A N 1
ATOM 550 C CA . THR A 1 73 ? -13.434 3.936 8.087 1.00 93.94 73 THR A CA 1
ATOM 551 C C . THR A 1 73 ? -12.521 5.131 7.864 1.00 93.94 73 THR A C 1
ATOM 553 O O . THR A 1 73 ? -11.305 4.945 7.844 1.00 93.94 73 THR A O 1
ATOM 556 N N . SER A 1 74 ? -13.070 6.343 7.759 1.00 96.00 74 SER A N 1
ATOM 557 C CA . SER A 1 74 ? -12.261 7.562 7.654 1.00 96.00 74 SER A CA 1
ATOM 558 C C . SER A 1 74 ? -11.330 7.728 8.865 1.00 96.00 74 SER A C 1
ATOM 560 O O . SER A 1 74 ? -11.668 7.378 10.004 1.00 96.00 74 SER A O 1
ATOM 562 N N . GLY A 1 75 ? -10.134 8.261 8.640 1.00 96.00 75 GLY A N 1
ATOM 563 C CA . GLY A 1 75 ? -9.139 8.424 9.695 1.00 96.00 75 GLY A CA 1
ATOM 564 C C . GLY A 1 75 ? -7.728 8.624 9.177 1.00 96.00 75 GLY A C 1
ATOM 565 O O . GLY A 1 75 ? -7.500 8.682 7.971 1.00 96.00 75 GLY A O 1
ATOM 566 N N . ASN A 1 76 ? -6.785 8.716 10.109 1.00 96.94 76 ASN A N 1
ATOM 567 C CA . ASN A 1 76 ? -5.380 8.888 9.776 1.00 96.94 76 ASN A CA 1
ATOM 568 C C . ASN A 1 76 ? -4.789 7.580 9.263 1.00 96.94 76 ASN A C 1
ATOM 570 O O . ASN A 1 76 ? -4.743 6.580 9.983 1.00 96.94 76 ASN A O 1
ATOM 574 N N . LEU A 1 77 ? -4.355 7.597 8.009 1.00 96.25 77 LEU A N 1
ATOM 575 C CA . LEU A 1 77 ? -3.669 6.475 7.400 1.00 96.25 77 LEU A CA 1
ATOM 576 C C . LEU A 1 77 ? -2.189 6.535 7.768 1.00 96.25 77 LEU A C 1
ATOM 578 O O . LEU A 1 77 ? -1.552 7.583 7.664 1.00 96.25 77 LEU A O 1
ATOM 582 N N . SER A 1 78 ? -1.657 5.394 8.179 1.00 93.44 78 SER A N 1
ATOM 583 C CA . SER A 1 78 ? -0.238 5.195 8.420 1.00 93.44 78 SER A CA 1
ATOM 584 C C . SER A 1 78 ? 0.333 4.342 7.301 1.00 93.44 78 SER A C 1
ATOM 586 O O . SER A 1 78 ? -0.262 3.331 6.906 1.00 93.44 78 SER A O 1
ATOM 588 N N . PHE A 1 79 ? 1.480 4.768 6.797 1.00 90.19 79 PHE A N 1
ATOM 589 C CA . PHE A 1 79 ? 2.183 4.120 5.710 1.00 90.19 79 PHE A CA 1
ATOM 590 C C . PHE A 1 79 ? 3.642 3.927 6.094 1.00 90.19 79 PHE A C 1
ATOM 592 O O . PHE A 1 79 ? 4.278 4.838 6.618 1.00 90.19 79 PHE A O 1
ATOM 599 N N . THR A 1 80 ? 4.199 2.759 5.807 1.00 88.62 80 THR A N 1
ATOM 600 C CA . THR A 1 80 ? 5.632 2.519 5.972 1.00 88.62 80 THR A CA 1
ATOM 601 C C . THR A 1 80 ? 6.157 1.807 4.745 1.00 88.62 80 THR A C 1
ATOM 603 O O . THR A 1 80 ? 5.594 0.807 4.306 1.00 88.62 80 THR A O 1
ATOM 606 N N . THR A 1 81 ? 7.250 2.321 4.199 1.00 87.50 81 THR A N 1
ATOM 607 C CA . THR A 1 81 ? 7.982 1.696 3.101 1.00 87.50 81 THR A CA 1
ATOM 608 C C . THR A 1 81 ? 9.382 1.364 3.525 1.00 87.50 81 THR A C 1
ATOM 610 O O . THR A 1 81 ? 10.060 2.182 4.143 1.00 87.50 81 THR A O 1
ATOM 613 N N . GLN A 1 82 ? 9.839 0.212 3.071 1.00 85.31 82 GLN A N 1
ATOM 614 C CA . GLN A 1 82 ? 11.247 -0.110 3.027 1.00 85.31 82 GLN A CA 1
ATOM 615 C C . GLN A 1 82 ? 11.550 -0.605 1.625 1.00 85.31 82 GLN A C 1
ATOM 617 O O . GLN A 1 82 ? 10.874 -1.493 1.114 1.00 85.31 82 GLN A O 1
ATOM 622 N N . SER A 1 83 ? 12.516 0.009 0.965 1.00 83.12 83 SER A N 1
ATOM 623 C CA . SER A 1 83 ? 12.807 -0.292 -0.428 1.00 83.12 83 SER A CA 1
ATOM 624 C C . SER A 1 83 ? 14.252 0.019 -0.751 1.00 83.12 83 SER A C 1
ATOM 626 O O . SER A 1 83 ? 14.909 0.803 -0.063 1.00 83.12 83 SER A O 1
ATOM 628 N N . ASP A 1 84 ? 14.716 -0.539 -1.861 1.00 81.69 84 ASP A N 1
ATOM 629 C CA . ASP A 1 84 ? 15.917 -0.033 -2.507 1.00 81.69 84 ASP A CA 1
ATOM 630 C C . ASP A 1 84 ? 15.719 1.453 -2.886 1.00 81.69 84 ASP A C 1
ATOM 632 O O . ASP A 1 84 ? 14.600 1.898 -3.164 1.00 81.69 84 ASP A O 1
ATOM 636 N N . LYS A 1 85 ? 16.809 2.238 -2.906 1.00 77.38 85 LYS A N 1
ATOM 637 C CA . LYS A 1 85 ? 16.789 3.714 -3.076 1.00 77.38 85 LYS A CA 1
ATOM 638 C C . LYS A 1 85 ? 16.103 4.214 -4.359 1.00 77.38 85 LYS A C 1
ATOM 640 O O . LYS A 1 85 ? 15.825 5.398 -4.476 1.00 77.38 85 LYS A O 1
ATOM 645 N N . ALA A 1 86 ? 15.875 3.325 -5.320 1.00 84.31 86 ALA A N 1
ATOM 646 C CA . ALA A 1 86 ? 15.390 3.615 -6.665 1.00 84.31 86 ALA A CA 1
ATOM 647 C C . ALA A 1 86 ? 13.884 3.348 -6.854 1.00 84.31 86 ALA A C 1
ATOM 649 O O . ALA A 1 86 ? 13.441 3.129 -7.982 1.00 84.31 86 ALA A O 1
ATOM 650 N N . ILE A 1 87 ? 13.105 3.298 -5.773 1.00 89.00 87 ILE A N 1
ATOM 651 C CA . ILE A 1 87 ? 11.657 3.073 -5.811 1.00 89.00 87 ILE A CA 1
ATOM 652 C C . ILE A 1 87 ? 10.921 4.373 -5.480 1.00 89.00 87 ILE A C 1
ATOM 654 O O . ILE A 1 87 ? 11.181 5.000 -4.455 1.00 89.00 87 ILE A O 1
ATOM 658 N N . ARG A 1 88 ? 9.966 4.745 -6.338 1.00 92.94 88 ARG A N 1
ATOM 659 C CA . ARG A 1 88 ? 8.999 5.820 -6.106 1.00 92.94 88 ARG A CA 1
ATOM 660 C C . ARG A 1 88 ? 7.653 5.226 -5.724 1.00 92.94 88 ARG A C 1
ATOM 662 O O . ARG A 1 88 ? 7.182 4.271 -6.345 1.00 92.94 88 ARG A O 1
ATOM 669 N N . VAL A 1 89 ? 7.024 5.827 -4.725 1.00 94.75 89 VAL A N 1
ATOM 670 C CA . VAL A 1 89 ? 5.767 5.368 -4.146 1.00 94.75 89 VAL A CA 1
ATOM 671 C C . VAL A 1 89 ? 4.753 6.497 -4.145 1.00 94.75 89 VAL A C 1
ATOM 673 O O . VAL A 1 89 ? 5.025 7.594 -3.664 1.00 94.75 89 VAL A O 1
ATOM 676 N N . GLN A 1 90 ? 3.569 6.224 -4.677 1.00 96.12 90 GLN A N 1
ATOM 677 C CA . GLN A 1 90 ? 2.496 7.204 -4.815 1.00 96.12 90 GLN A CA 1
ATOM 678 C C . GLN A 1 90 ? 1.199 6.626 -4.260 1.00 96.12 90 GLN A C 1
ATOM 680 O O . GLN A 1 90 ? 0.947 5.431 -4.384 1.00 96.12 90 GLN A O 1
ATOM 685 N N . LEU A 1 91 ? 0.357 7.473 -3.672 1.00 97.44 91 LEU A N 1
ATOM 686 C CA . LEU A 1 91 ? -0.978 7.105 -3.207 1.00 97.44 91 LEU A CA 1
ATOM 687 C C . LEU A 1 91 ? -2.023 7.859 -4.026 1.00 97.44 91 LEU A C 1
ATOM 689 O O . LEU A 1 91 ? -1.984 9.086 -4.117 1.00 97.44 91 LEU A O 1
ATOM 693 N N . MET A 1 92 ? -2.980 7.125 -4.584 1.00 97.12 92 MET A N 1
ATOM 694 C CA . MET A 1 92 ? -4.091 7.649 -5.374 1.00 97.12 92 MET A CA 1
ATOM 695 C C . MET A 1 92 ? -5.423 7.294 -4.713 1.00 97.12 92 MET A C 1
ATOM 697 O O . MET A 1 92 ? -5.581 6.209 -4.150 1.00 97.12 92 MET A O 1
ATOM 701 N N . ASN A 1 93 ? -6.390 8.207 -4.784 1.00 95.44 93 ASN A N 1
ATOM 702 C CA . ASN A 1 93 ? -7.762 7.935 -4.361 1.00 95.44 93 ASN A CA 1
ATOM 703 C C . ASN A 1 93 ? -8.563 7.217 -5.466 1.00 95.44 93 ASN A C 1
ATOM 705 O O . ASN A 1 93 ? -8.088 7.029 -6.585 1.00 95.44 93 ASN A O 1
ATOM 709 N N . GLN A 1 94 ? -9.809 6.848 -5.160 1.00 89.94 94 GLN A N 1
ATOM 710 C CA . GLN A 1 94 ? -10.700 6.134 -6.085 1.00 89.94 94 GLN A CA 1
ATOM 711 C C . GLN A 1 94 ? -10.973 6.857 -7.414 1.00 89.94 94 GLN A C 1
ATOM 713 O O . GLN A 1 94 ? -11.341 6.208 -8.387 1.00 89.94 94 GLN A O 1
ATOM 718 N N . ASN A 1 95 ? -10.782 8.178 -7.468 1.00 90.94 95 ASN A N 1
ATOM 719 C CA . ASN A 1 95 ? -10.980 8.980 -8.676 1.00 90.94 95 ASN A CA 1
ATOM 720 C C . ASN A 1 95 ? -9.701 9.068 -9.528 1.00 90.94 95 ASN A C 1
ATOM 722 O O . ASN A 1 95 ? -9.662 9.820 -10.497 1.00 90.94 95 ASN A O 1
ATOM 726 N N . GLY A 1 96 ? -8.632 8.361 -9.145 1.00 90.69 96 GLY A N 1
ATOM 727 C CA . GLY A 1 96 ? -7.323 8.447 -9.794 1.00 90.69 96 GLY A CA 1
ATOM 728 C C . GLY A 1 96 ? -6.538 9.714 -9.445 1.00 90.69 96 GLY A C 1
ATOM 729 O O . GLY A 1 96 ? -5.474 9.950 -10.010 1.00 90.69 96 GLY A O 1
ATOM 730 N N . GLN A 1 97 ? -7.022 10.535 -8.508 1.00 95.12 97 GLN A N 1
ATOM 731 C CA . GLN A 1 97 ? -6.287 11.713 -8.060 1.00 95.12 97 GLN A CA 1
ATOM 732 C C . GLN A 1 97 ? -5.154 11.284 -7.129 1.00 95.12 97 GLN A C 1
ATOM 734 O O . GLN A 1 97 ? -5.379 10.599 -6.126 1.00 95.12 97 GLN A O 1
ATOM 739 N N . MET A 1 98 ? -3.944 11.742 -7.437 1.00 97.12 98 MET A N 1
ATOM 740 C CA . MET A 1 98 ? -2.786 11.581 -6.567 1.00 97.12 98 MET A CA 1
ATOM 741 C C . MET A 1 98 ? -2.961 12.415 -5.301 1.00 97.12 98 MET A C 1
ATOM 743 O O . MET A 1 98 ? -3.262 13.606 -5.366 1.00 97.12 98 MET A O 1
ATOM 747 N N . ILE A 1 99 ? -2.784 11.777 -4.149 1.00 97.38 99 ILE A N 1
ATOM 748 C CA . ILE A 1 99 ? -2.908 12.415 -2.839 1.00 97.38 99 ILE A CA 1
ATOM 749 C C . ILE A 1 99 ? -1.608 12.386 -2.042 1.00 97.38 99 ILE A C 1
ATOM 751 O O . ILE A 1 99 ? -1.481 13.184 -1.123 1.00 97.38 99 ILE A O 1
ATOM 755 N N . ALA A 1 100 ? -0.647 11.528 -2.382 1.00 97.94 100 ALA A N 1
ATOM 756 C CA . ALA A 1 100 ? 0.705 11.566 -1.831 1.00 97.94 100 ALA A CA 1
ATOM 757 C C . ALA A 1 100 ? 1.716 11.003 -2.838 1.00 97.94 100 ALA A C 1
ATOM 759 O O . ALA A 1 100 ? 1.358 10.150 -3.652 1.00 97.94 100 ALA A O 1
ATOM 760 N N . ASP A 1 101 ? 2.962 11.462 -2.765 1.00 96.81 101 ASP A N 1
ATOM 761 C CA . ASP A 1 101 ? 4.046 11.062 -3.664 1.00 96.81 101 ASP A CA 1
ATOM 762 C C . ASP A 1 101 ? 5.398 11.142 -2.945 1.00 96.81 101 ASP A C 1
ATOM 764 O O . ASP A 1 101 ? 5.699 12.141 -2.299 1.00 96.81 101 ASP A O 1
ATOM 768 N N . SER A 1 102 ? 6.212 10.091 -3.035 1.00 94.56 102 SER A N 1
ATOM 769 C CA . SER A 1 102 ? 7.518 10.021 -2.376 1.00 94.56 102 SER A CA 1
ATOM 770 C C . SER A 1 102 ? 8.597 10.885 -3.037 1.00 94.56 102 SER A C 1
ATOM 772 O O . SER A 1 102 ? 9.680 11.030 -2.472 1.00 94.56 102 SER A O 1
ATOM 774 N N . ASP A 1 103 ? 8.348 11.432 -4.230 1.00 93.31 103 ASP A N 1
ATOM 775 C CA .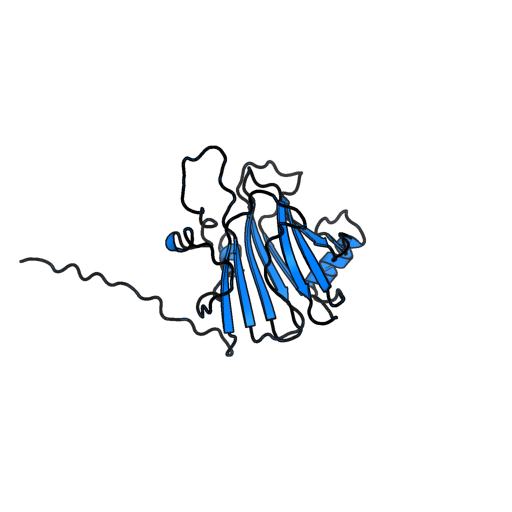 ASP A 1 103 ? 9.263 12.360 -4.898 1.00 93.31 103 ASP A CA 1
ATOM 776 C C . ASP A 1 103 ? 9.313 13.698 -4.145 1.00 93.31 103 ASP A C 1
ATOM 778 O O . ASP A 1 103 ? 8.311 14.412 -4.062 1.00 93.31 103 ASP A O 1
ATOM 782 N N . SER A 1 104 ? 10.492 14.074 -3.641 1.00 93.69 104 SER A N 1
ATOM 783 C CA . SER A 1 104 ? 10.708 15.323 -2.895 1.00 93.69 104 SER A CA 1
ATOM 784 C C . SER A 1 104 ? 10.419 16.587 -3.704 1.00 93.69 104 SER A C 1
ATOM 786 O O . SER A 1 104 ? 10.226 17.659 -3.132 1.00 93.69 104 SER A O 1
ATOM 788 N N . LYS A 1 105 ? 10.340 16.478 -5.033 1.00 94.44 105 LYS A N 1
ATOM 789 C CA . LYS A 1 105 ? 10.009 17.584 -5.938 1.00 94.44 105 LYS A CA 1
ATOM 790 C C . LYS A 1 105 ? 8.504 17.740 -6.175 1.00 94.44 105 LYS A C 1
ATOM 792 O O . LYS A 1 105 ? 8.098 18.664 -6.875 1.00 94.44 105 LYS A O 1
ATOM 797 N N . SER A 1 106 ? 7.664 16.876 -5.601 1.00 96.12 106 SER A N 1
ATOM 798 C CA . SER A 1 106 ? 6.207 16.868 -5.824 1.00 96.12 106 SER A CA 1
ATOM 799 C C . SER A 1 106 ? 5.413 17.857 -4.945 1.00 96.12 106 SER A C 1
ATOM 801 O O . SER A 1 106 ? 4.178 17.874 -4.973 1.00 96.12 106 SER A O 1
ATOM 803 N N . GLY A 1 107 ? 6.099 18.711 -4.176 1.00 97.69 107 GLY A N 1
ATOM 804 C CA . GLY A 1 107 ? 5.488 19.775 -3.374 1.00 97.69 107 GLY A CA 1
ATOM 805 C C . GLY A 1 107 ? 4.509 19.227 -2.334 1.00 97.69 107 GLY A C 1
ATOM 806 O O . GLY A 1 107 ? 4.853 18.345 -1.556 1.00 97.69 107 GLY A O 1
ATOM 807 N N . LYS A 1 108 ? 3.254 19.693 -2.357 1.00 97.75 108 LYS A N 1
ATOM 808 C CA . LYS A 1 108 ? 2.220 19.271 -1.392 1.00 97.75 108 LYS A CA 1
ATOM 809 C C . LYS A 1 108 ? 1.990 17.751 -1.360 1.00 97.75 108 LYS A C 1
ATOM 811 O O . LYS A 1 108 ? 1.573 17.211 -0.336 1.00 97.75 108 LYS A O 1
ATOM 816 N N . LEU A 1 109 ? 2.223 17.049 -2.470 1.00 98.25 109 LEU A N 1
ATOM 817 C CA . LEU A 1 109 ? 2.108 15.588 -2.506 1.00 98.25 109 LEU A CA 1
ATOM 818 C C . LEU A 1 109 ? 3.214 14.916 -1.682 1.00 98.25 109 LEU A C 1
ATOM 820 O O . LEU A 1 109 ? 2.943 13.909 -1.025 1.00 98.25 109 LEU A O 1
ATOM 824 N N . PHE A 1 110 ? 4.407 15.507 -1.643 1.00 97.56 110 PHE A N 1
ATOM 825 C CA . PHE A 1 110 ? 5.495 15.073 -0.775 1.00 97.56 110 PHE A CA 1
ATOM 826 C C . PHE A 1 110 ? 5.192 15.353 0.695 1.00 97.56 110 PHE A C 1
ATOM 828 O O . PHE A 1 110 ? 5.374 14.470 1.530 1.00 97.56 110 PHE A O 1
ATOM 835 N N . ASP A 1 111 ? 4.639 16.522 1.022 1.00 97.94 111 ASP A N 1
ATOM 836 C CA . ASP A 1 111 ? 4.221 16.833 2.399 1.00 97.94 111 ASP A CA 1
ATOM 837 C C . ASP A 1 111 ? 3.162 15.838 2.899 1.00 97.94 111 ASP A C 1
ATOM 839 O O . ASP A 1 111 ? 3.210 15.345 4.031 1.00 97.94 111 ASP A O 1
ATOM 843 N N . ASN A 1 112 ? 2.221 15.475 2.023 1.00 98.00 112 ASN A N 1
ATOM 844 C CA . ASN A 1 112 ? 1.233 14.441 2.303 1.00 98.00 112 ASN A CA 1
ATOM 845 C C . ASN A 1 112 ? 1.885 13.053 2.462 1.00 98.00 112 ASN A C 1
ATOM 847 O O . ASN A 1 112 ? 1.436 12.266 3.294 1.00 98.00 112 ASN A O 1
ATOM 851 N N . TYR A 1 113 ? 2.951 12.750 1.713 1.00 96.88 113 TYR A N 1
ATOM 852 C CA . TYR A 1 113 ? 3.731 11.521 1.884 1.00 96.88 113 TYR A CA 1
ATOM 853 C C . TYR A 1 113 ? 4.450 11.484 3.239 1.00 96.88 113 TYR A C 1
ATOM 855 O O . TYR A 1 113 ? 4.330 10.501 3.965 1.00 96.88 113 TYR A O 1
ATOM 863 N N . GLN A 1 114 ? 5.099 12.574 3.655 1.00 96.31 114 GLN A N 1
ATOM 864 C CA . GLN A 1 114 ? 5.683 12.690 5.000 1.00 96.31 114 GLN A CA 1
ATOM 865 C C . GLN A 1 114 ? 4.614 12.563 6.101 1.00 96.31 114 GLN A C 1
ATOM 867 O O . GLN A 1 114 ? 4.829 11.934 7.141 1.00 96.31 114 GLN A 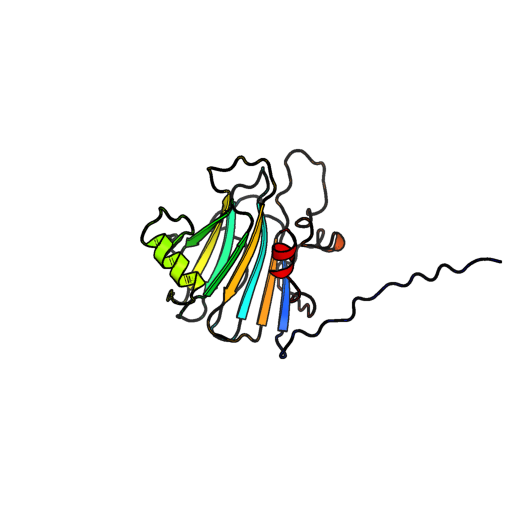O 1
ATOM 872 N N . SER A 1 115 ? 3.416 13.094 5.848 1.00 96.56 115 SER A N 1
ATOM 873 C CA . SER A 1 115 ? 2.266 12.945 6.744 1.00 96.56 115 SER A CA 1
ATOM 874 C C . SER A 1 115 ? 1.781 11.495 6.838 1.00 96.56 115 SER A C 1
ATOM 876 O O . SER A 1 115 ? 1.348 11.073 7.905 1.00 96.56 115 SER A O 1
ATOM 878 N N . LEU A 1 116 ? 1.875 10.697 5.771 1.00 94.69 116 LEU A N 1
ATOM 879 C CA . LEU A 1 116 ? 1.582 9.260 5.824 1.00 94.69 116 LEU A CA 1
ATOM 880 C C . LEU A 1 116 ? 2.594 8.497 6.692 1.00 94.69 116 LEU A C 1
ATOM 882 O O . LEU A 1 116 ? 2.191 7.650 7.491 1.00 94.69 116 LEU A O 1
ATOM 886 N N . LEU A 1 117 ? 3.887 8.823 6.572 1.00 92.69 117 LEU A N 1
ATOM 887 C CA . LEU A 1 117 ? 4.956 8.202 7.368 1.00 92.69 117 LEU A CA 1
ATOM 888 C C . LEU A 1 117 ? 4.804 8.486 8.870 1.00 92.69 117 LEU A C 1
ATOM 890 O O . LEU A 1 117 ? 5.165 7.663 9.706 1.00 92.69 117 LEU A O 1
ATOM 894 N N . THR A 1 118 ? 4.229 9.639 9.214 1.00 92.62 118 THR A N 1
ATOM 895 C CA . THR A 1 118 ? 3.984 10.068 10.601 1.00 92.62 118 THR A CA 1
ATOM 896 C C . THR A 1 118 ? 2.550 9.821 11.076 1.00 92.62 118 THR A C 1
ATOM 898 O O . THR A 1 118 ? 2.198 10.212 12.183 1.00 92.62 118 THR A O 1
ATOM 901 N N . SER A 1 119 ? 1.722 9.124 10.286 1.00 92.25 119 SER A N 1
ATOM 902 C CA . SER A 1 119 ? 0.318 8.810 10.615 1.00 92.25 119 SER A CA 1
ATOM 903 C C . SER A 1 119 ? -0.573 10.044 10.849 1.00 92.25 119 SER A C 1
ATOM 905 O O . SER A 1 119 ? -1.482 10.026 11.679 1.00 92.25 119 SER A O 1
ATOM 907 N N . ASN A 1 120 ? -0.331 11.116 10.095 1.00 93.81 120 ASN A N 1
ATOM 908 C CA . ASN A 1 120 ? -1.038 12.397 10.169 1.00 93.81 120 ASN A CA 1
ATOM 909 C C . ASN A 1 120 ? -1.913 12.695 8.942 1.00 93.81 120 ASN A C 1
ATOM 911 O O . ASN A 1 120 ? -2.701 13.639 8.970 1.00 93.81 120 ASN A O 1
ATOM 915 N N . LEU A 1 121 ? -1.823 11.904 7.864 1.00 96.12 121 LEU A N 1
ATOM 916 C CA . LEU A 1 121 ? -2.686 12.108 6.699 1.00 96.12 121 LEU A CA 1
ATOM 917 C C . LEU A 1 121 ? -4.074 11.492 6.929 1.00 96.12 121 LEU A C 1
ATOM 919 O O . LEU A 1 121 ? -4.239 10.271 6.900 1.00 96.12 121 LEU A O 1
ATOM 923 N N . THR A 1 122 ? -5.092 12.334 7.104 1.00 96.56 122 THR A N 1
ATOM 924 C CA . THR A 1 122 ? -6.489 11.885 7.155 1.00 96.56 122 THR A CA 1
ATOM 925 C C . THR A 1 122 ? -7.003 11.533 5.759 1.00 96.56 122 THR A C 1
ATOM 927 O O . THR A 1 122 ? -6.949 12.340 4.832 1.00 96.56 122 THR A O 1
ATOM 930 N N . VAL A 1 123 ? -7.566 10.335 5.625 1.00 96.62 123 VAL A N 1
ATOM 931 C CA . VAL A 1 123 ? -8.223 9.845 4.410 1.00 96.62 123 VAL A CA 1
ATOM 932 C C . VAL A 1 123 ? -9.678 9.476 4.701 1.00 96.62 123 VAL A C 1
ATOM 934 O O . VAL A 1 123 ? -10.058 9.226 5.848 1.00 96.62 123 VAL A O 1
ATOM 937 N N . GLN A 1 124 ? -10.508 9.453 3.660 1.00 96.81 124 GLN A N 1
ATOM 938 C CA . GLN A 1 124 ? -11.904 9.034 3.769 1.00 96.81 124 GLN A CA 1
ATOM 939 C C . GLN A 1 124 ? -12.036 7.520 3.587 1.00 96.81 124 GLN A C 1
ATOM 941 O O . GLN A 1 124 ? -11.143 6.865 3.051 1.00 96.81 124 GLN A O 1
ATOM 946 N N . ALA A 1 125 ? -13.162 6.950 4.016 1.00 96.75 125 ALA A N 1
ATOM 947 C CA . ALA A 1 125 ? -13.525 5.601 3.601 1.00 96.75 125 ALA A CA 1
ATOM 948 C C . ALA A 1 125 ? -13.637 5.542 2.067 1.00 96.75 125 ALA A C 1
ATOM 950 O O . ALA A 1 125 ? -14.238 6.418 1.444 1.00 96.75 125 ALA A O 1
ATOM 951 N N . GLY A 1 126 ? -13.049 4.520 1.450 1.00 97.06 126 GLY A N 1
ATOM 952 C CA . GLY A 1 126 ? -12.971 4.438 -0.005 1.00 97.06 126 GLY A CA 1
ATOM 953 C C . GLY A 1 126 ? -11.906 3.475 -0.503 1.00 97.06 126 GLY A C 1
ATOM 954 O O . GLY A 1 126 ? -11.195 2.842 0.277 1.00 97.06 126 GLY A O 1
ATOM 955 N N . THR A 1 127 ? -11.815 3.348 -1.822 1.00 97.25 127 THR A N 1
ATOM 956 C CA . THR A 1 127 ? -10.758 2.568 -2.476 1.00 97.25 127 THR A CA 1
ATOM 957 C C . THR A 1 127 ? -9.555 3.459 -2.755 1.00 97.25 127 THR A C 1
ATOM 959 O O . THR A 1 127 ? -9.711 4.600 -3.187 1.00 97.25 127 THR A O 1
ATOM 962 N N . TYR A 1 128 ? -8.364 2.919 -2.536 1.00 97.62 128 TYR A N 1
ATOM 963 C CA . TYR A 1 128 ? -7.095 3.586 -2.778 1.00 97.62 128 TYR A CA 1
ATOM 964 C C . TYR A 1 128 ? -6.161 2.666 -3.555 1.00 97.62 128 TYR A C 1
ATOM 966 O O . TYR A 1 128 ? -6.278 1.440 -3.488 1.00 97.62 128 TYR A O 1
ATOM 974 N N . ILE A 1 129 ? -5.234 3.274 -4.290 1.00 97.00 129 ILE A N 1
ATOM 975 C CA . ILE A 1 129 ? -4.191 2.570 -5.033 1.00 97.00 129 ILE A CA 1
ATOM 976 C C . ILE A 1 129 ? -2.838 3.118 -4.599 1.00 97.00 129 ILE A C 1
ATOM 978 O O . ILE A 1 129 ? -2.619 4.329 -4.631 1.00 97.00 129 ILE A O 1
ATOM 982 N N . ILE A 1 130 ? -1.934 2.226 -4.209 1.00 96.19 130 ILE A N 1
ATOM 983 C CA . ILE A 1 130 ? -0.512 2.522 -4.076 1.00 96.19 130 ILE A CA 1
ATOM 984 C C . ILE A 1 130 ? 0.149 2.169 -5.402 1.00 96.19 130 ILE A C 1
ATOM 986 O O . ILE A 1 130 ? 0.113 1.015 -5.822 1.00 96.19 130 ILE A O 1
ATOM 990 N N . LYS A 1 131 ? 0.747 3.167 -6.040 1.00 94.62 131 LYS A N 1
ATOM 991 C CA . LYS A 1 131 ? 1.580 3.018 -7.230 1.00 94.62 131 LYS A CA 1
ATOM 992 C C . LYS A 1 131 ? 3.021 2.830 -6.776 1.00 94.62 131 LYS A C 1
ATOM 994 O O . LYS A 1 131 ? 3.563 3.722 -6.121 1.00 94.62 131 LYS A O 1
ATOM 999 N N . VAL A 1 132 ? 3.643 1.707 -7.111 1.00 93.50 132 VAL A N 1
ATOM 1000 C CA . VAL A 1 132 ? 5.077 1.480 -6.880 1.00 93.50 132 VAL A CA 1
ATOM 1001 C C . VAL A 1 132 ? 5.768 1.461 -8.232 1.00 93.50 132 VAL A C 1
AT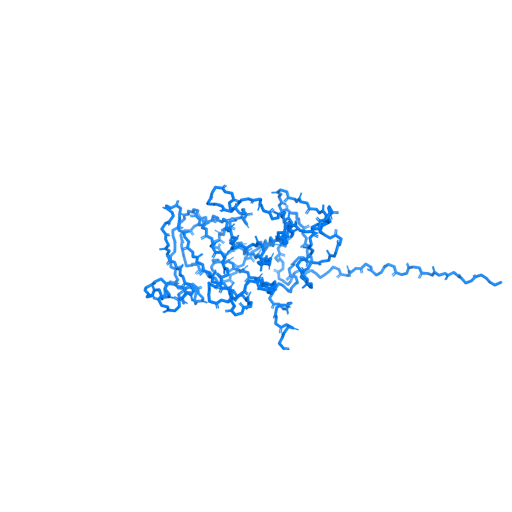OM 1003 O O . VAL A 1 132 ? 5.419 0.663 -9.092 1.00 93.50 132 VAL A O 1
ATOM 1006 N N . THR A 1 133 ? 6.729 2.351 -8.452 1.00 91.62 133 THR A N 1
ATOM 1007 C CA . THR A 1 133 ? 7.424 2.481 -9.741 1.00 91.62 133 THR A CA 1
ATOM 1008 C C . THR A 1 133 ? 8.926 2.547 -9.534 1.00 91.62 133 THR A C 1
ATOM 1010 O O . THR A 1 133 ? 9.408 2.966 -8.479 1.00 91.62 133 THR A O 1
ATOM 1013 N N . ARG A 1 134 ? 9.688 2.141 -10.552 1.00 87.62 134 ARG A N 1
ATOM 1014 C CA . ARG A 1 134 ? 11.119 2.448 -10.593 1.00 87.62 134 ARG A CA 1
ATOM 1015 C C . ARG A 1 134 ? 11.291 3.949 -10.812 1.00 87.62 134 ARG A C 1
ATOM 1017 O O . ARG A 1 134 ? 10.663 4.522 -11.699 1.00 87.62 134 ARG A O 1
ATOM 1024 N N . ASP A 1 135 ? 12.183 4.564 -10.047 1.00 78.69 135 ASP A N 1
ATOM 1025 C CA . ASP A 1 135 ? 12.635 5.924 -10.311 1.00 78.69 135 ASP A CA 1
ATOM 1026 C C . ASP A 1 135 ? 13.260 5.990 -11.714 1.00 78.69 135 ASP A C 1
ATOM 1028 O O . ASP A 1 135 ? 14.210 5.268 -12.031 1.00 78.69 135 ASP A O 1
ATOM 1032 N N . ALA A 1 136 ? 12.717 6.864 -12.564 1.00 70.88 136 ALA A N 1
ATOM 1033 C CA . ALA A 1 136 ? 13.128 7.014 -13.956 1.00 70.88 136 ALA A CA 1
ATOM 1034 C C . ALA A 1 136 ? 14.606 7.420 -14.124 1.00 70.88 136 ALA A C 1
ATOM 1036 O O . ALA A 1 136 ? 15.158 7.272 -15.213 1.00 70.88 136 ALA A O 1
ATOM 1037 N N . SER A 1 137 ? 15.253 7.915 -13.065 1.00 69.31 137 SER A N 1
ATOM 1038 C CA . SER A 1 137 ? 16.673 8.278 -13.059 1.00 69.31 137 SER A CA 1
ATOM 1039 C C . SER A 1 137 ? 17.629 7.084 -12.923 1.00 69.31 137 SER A C 1
ATOM 1041 O O . SER A 1 137 ? 18.830 7.239 -13.150 1.00 69.31 137 SER A O 1
ATOM 1043 N N . ILE A 1 138 ? 17.127 5.887 -12.591 1.00 67.69 138 ILE A N 1
ATOM 1044 C CA . ILE A 1 138 ? 17.952 4.705 -12.318 1.00 67.69 138 ILE A CA 1
ATOM 1045 C C . ILE A 1 138 ? 17.799 3.672 -13.446 1.00 67.69 138 ILE A C 1
ATOM 1047 O O . ILE A 1 138 ? 16.691 3.181 -13.683 1.00 67.69 138 ILE A O 1
ATOM 1051 N N . PRO A 1 139 ? 18.893 3.269 -14.128 1.00 68.31 139 PRO A N 1
ATOM 1052 C CA . PRO A 1 139 ? 18.830 2.267 -15.187 1.00 68.31 139 PRO A CA 1
ATOM 1053 C C . PRO A 1 139 ? 18.175 0.961 -14.709 1.00 68.31 139 PRO A C 1
ATOM 1055 O O . PRO A 1 139 ? 18.461 0.503 -13.598 1.00 68.31 139 PRO A O 1
ATOM 1058 N N . PRO A 1 140 ? 17.363 0.290 -15.544 1.00 68.12 140 PRO A N 1
ATOM 1059 C CA . PRO A 1 140 ? 16.576 -0.877 -15.145 1.00 68.12 140 PRO A CA 1
ATOM 1060 C C . PRO A 1 140 ? 17.414 -2.154 -14.959 1.00 68.12 140 PRO A C 1
ATOM 1062 O O . PRO A 1 140 ? 16.915 -3.247 -15.145 1.00 68.12 140 PRO A O 1
ATOM 1065 N N . LYS A 1 141 ? 18.708 -2.072 -14.639 1.00 68.06 141 LYS A N 1
ATOM 1066 C CA . LYS A 1 141 ? 19.608 -3.238 -14.673 1.00 68.06 141 LYS A CA 1
ATOM 1067 C C . LYS A 1 141 ? 19.504 -4.148 -13.445 1.00 68.06 141 LYS A C 1
ATOM 1069 O O . LYS A 1 141 ? 19.831 -5.324 -13.558 1.00 68.06 141 LYS A O 1
ATOM 1074 N N . ALA A 1 142 ? 19.067 -3.620 -12.301 1.00 72.06 142 ALA A N 1
ATOM 1075 C CA . ALA A 1 142 ? 18.981 -4.361 -11.042 1.00 72.06 142 ALA A CA 1
ATOM 1076 C C . ALA A 1 142 ? 17.528 -4.570 -10.612 1.00 72.06 142 ALA A C 1
ATOM 1078 O O . ALA A 1 142 ? 16.725 -3.640 -10.689 1.00 72.06 142 ALA A O 1
ATOM 1079 N N . ASP A 1 143 ? 17.220 -5.770 -10.129 1.00 79.44 143 ASP A N 1
ATOM 1080 C CA . ASP A 1 143 ? 15.939 -6.112 -9.514 1.00 79.44 143 ASP A CA 1
ATOM 1081 C C . ASP A 1 143 ? 15.799 -5.331 -8.190 1.00 79.44 143 ASP A C 1
ATOM 1083 O O . ASP A 1 143 ? 16.640 -5.479 -7.305 1.00 79.44 143 ASP A O 1
ATOM 1087 N N . LEU A 1 144 ? 14.756 -4.502 -8.049 1.00 83.25 144 LEU A N 1
ATOM 1088 C CA . LEU A 1 144 ? 14.546 -3.623 -6.887 1.00 83.25 144 LEU A CA 1
ATOM 1089 C C . LEU A 1 144 ? 13.500 -4.200 -5.936 1.00 83.25 144 LEU A C 1
ATOM 1091 O O . LEU A 1 144 ? 12.340 -4.354 -6.312 1.00 83.25 144 LEU A O 1
ATOM 1095 N N . ASN A 1 145 ? 13.890 -4.499 -4.702 1.00 85.38 145 ASN A N 1
ATOM 1096 C CA . ASN A 1 145 ? 12.990 -5.035 -3.688 1.00 85.38 145 ASN A CA 1
ATOM 1097 C C . ASN A 1 145 ? 12.255 -3.910 -2.966 1.00 85.38 145 ASN A C 1
ATOM 1099 O O . ASN A 1 145 ? 12.811 -2.835 -2.716 1.00 85.38 145 ASN A O 1
ATOM 1103 N N . TYR A 1 146 ? 11.014 -4.188 -2.579 1.00 87.62 146 TYR A N 1
ATOM 1104 C CA . TYR A 1 146 ? 10.258 -3.289 -1.728 1.00 87.62 146 TYR A CA 1
ATOM 1105 C C . TYR A 1 146 ? 9.320 -4.047 -0.787 1.00 87.62 146 TYR A C 1
ATOM 1107 O O . TYR A 1 146 ? 8.828 -5.139 -1.087 1.00 87.62 146 TYR A O 1
ATOM 1115 N N . ALA A 1 147 ? 9.048 -3.409 0.344 1.00 89.38 147 ALA A N 1
ATOM 1116 C CA . ALA A 1 147 ? 7.989 -3.742 1.269 1.00 89.38 147 ALA A CA 1
ATOM 1117 C C . ALA A 1 147 ? 7.162 -2.492 1.574 1.00 89.38 147 ALA A C 1
ATOM 1119 O O . ALA A 1 147 ? 7.695 -1.393 1.748 1.00 89.38 147 ALA A O 1
ATOM 1120 N N . VAL A 1 148 ? 5.849 -2.678 1.645 1.00 91.75 148 VAL A N 1
ATOM 1121 C CA . VAL A 1 148 ? 4.879 -1.639 1.993 1.00 91.75 148 VAL A CA 1
ATOM 1122 C C . VAL A 1 148 ? 4.018 -2.144 3.138 1.00 91.75 148 VAL A C 1
ATOM 1124 O O . VAL A 1 148 ? 3.531 -3.270 3.086 1.00 91.75 148 VAL A O 1
ATOM 1127 N N . GLN A 1 149 ? 3.783 -1.301 4.136 1.00 93.62 149 GLN A N 1
ATOM 1128 C CA . GLN A 1 149 ? 2.810 -1.528 5.194 1.00 93.62 149 GLN A CA 1
ATOM 1129 C C . GLN A 1 149 ? 1.793 -0.397 5.240 1.00 93.62 149 GLN A C 1
ATOM 1131 O O . GLN A 1 149 ? 2.140 0.779 5.127 1.00 93.62 149 GLN A O 1
ATOM 1136 N N . VAL A 1 150 ? 0.535 -0.774 5.440 1.00 95.62 150 VAL A N 1
ATOM 1137 C CA . VAL A 1 150 ? -0.598 0.135 5.587 1.00 95.62 150 VAL A CA 1
ATOM 1138 C C . VAL A 1 150 ? -1.361 -0.242 6.849 1.00 95.62 150 VAL A C 1
ATOM 1140 O O . VAL A 1 150 ? -1.766 -1.394 7.017 1.00 95.62 150 VAL A O 1
ATOM 1143 N N . LYS A 1 151 ? -1.592 0.724 7.738 1.00 94.88 151 LYS A N 1
ATOM 1144 C CA . LYS A 1 151 ? -2.439 0.539 8.925 1.00 94.88 151 LYS A CA 1
ATOM 1145 C C . LYS A 1 151 ? -3.211 1.806 9.263 1.00 94.88 151 LYS A C 1
ATOM 1147 O O . LYS A 1 151 ? -2.921 2.887 8.756 1.00 94.88 151 LYS A O 1
ATOM 1152 N N . MET A 1 152 ? -4.193 1.670 10.144 1.00 94.75 152 MET A N 1
ATOM 1153 C CA . MET A 1 152 ? -4.916 2.800 10.717 1.00 94.75 152 MET A CA 1
ATOM 1154 C C . MET A 1 152 ? -5.080 2.582 12.220 1.00 94.75 152 MET A C 1
ATOM 1156 O O . MET A 1 152 ? -5.640 1.570 12.638 1.00 94.75 152 MET A O 1
ATOM 1160 N N . GLY A 1 153 ? -4.623 3.551 13.014 1.00 91.56 153 GLY A N 1
ATOM 1161 C CA . GLY A 1 153 ? -4.550 3.441 14.471 1.00 91.56 153 GLY A CA 1
ATOM 1162 C C . GLY A 1 153 ? -3.294 2.721 14.975 1.00 91.56 153 GLY A C 1
ATOM 1163 O O . GLY A 1 153 ? -2.343 2.469 14.221 1.00 91.56 153 GLY A O 1
ATOM 1164 N N . ASP A 1 154 ? -3.298 2.414 16.269 1.00 89.06 154 ASP A N 1
ATOM 1165 C CA . ASP A 1 154 ? -2.104 1.978 17.004 1.00 89.06 154 ASP A CA 1
ATOM 1166 C C . ASP A 1 154 ? -2.041 0.463 17.193 1.00 89.06 154 ASP A C 1
ATOM 1168 O O . ASP A 1 154 ? -0.953 -0.100 17.302 1.00 89.06 154 ASP A O 1
ATOM 1172 N N . THR A 1 155 ? -3.193 -0.207 17.156 1.00 89.88 155 THR A N 1
ATOM 1173 C CA . THR A 1 155 ? -3.320 -1.658 17.325 1.00 89.88 155 THR A CA 1
ATOM 1174 C C . THR A 1 155 ? -3.900 -2.322 16.077 1.00 89.88 155 THR A C 1
ATOM 1176 O O . THR A 1 155 ? -4.330 -1.661 15.132 1.00 89.88 155 THR A O 1
ATOM 1179 N N . PHE A 1 156 ? -3.869 -3.650 16.036 1.00 90.06 156 PHE A N 1
ATOM 1180 C CA . PHE A 1 156 ? -4.521 -4.465 15.015 1.00 90.06 156 PHE A CA 1
ATOM 1181 C C . PHE A 1 156 ? -4.731 -5.874 15.570 1.00 90.06 156 PHE A C 1
ATOM 1183 O O . PHE A 1 156 ? -3.968 -6.326 16.418 1.00 90.06 156 PHE A O 1
ATOM 1190 N N . ASN A 1 157 ? -5.759 -6.562 15.076 1.00 90.62 157 ASN A N 1
ATOM 1191 C CA . ASN A 1 157 ? -6.076 -7.951 15.419 1.00 90.62 157 ASN A CA 1
ATOM 1192 C C . ASN A 1 157 ? -5.796 -8.906 14.253 1.00 90.62 157 ASN A C 1
ATOM 1194 O O . ASN A 1 157 ? -5.630 -10.106 14.461 1.00 90.62 157 ASN A O 1
ATOM 1198 N N . ASN A 1 158 ? -5.770 -8.380 13.028 1.00 90.12 158 ASN A N 1
ATOM 1199 C CA . ASN A 1 158 ? -5.571 -9.113 11.792 1.00 90.12 158 ASN A CA 1
ATOM 1200 C C . ASN A 1 158 ? -4.383 -8.515 11.042 1.00 90.12 158 ASN A C 1
ATOM 1202 O O . ASN A 1 158 ? -4.353 -7.319 10.751 1.00 90.12 158 ASN A O 1
ATOM 1206 N N . ASP A 1 159 ? -3.418 -9.355 10.707 1.00 89.44 159 ASP A N 1
ATOM 1207 C CA . ASP A 1 159 ? -2.248 -8.974 9.938 1.00 89.44 159 ASP A CA 1
ATOM 1208 C C . ASP A 1 159 ? -2.243 -9.720 8.612 1.00 89.44 159 ASP A C 1
ATOM 1210 O O . ASP A 1 159 ? -2.187 -10.947 8.575 1.00 89.44 159 ASP A O 1
ATOM 1214 N N . TYR A 1 160 ? -2.356 -8.976 7.523 1.00 90.94 160 TYR A N 1
ATOM 1215 C CA . TYR A 1 160 ? -2.494 -9.517 6.183 1.00 90.94 160 TYR A CA 1
ATOM 1216 C C . TYR A 1 160 ? -1.199 -9.308 5.412 1.00 90.94 160 TYR A C 1
ATOM 1218 O O . TYR A 1 160 ? -0.690 -8.193 5.319 1.00 90.94 160 TYR A O 1
ATOM 1226 N N . VAL A 1 161 ? -0.673 -10.379 4.834 1.00 89.12 161 VAL A N 1
ATOM 1227 C CA . VAL A 1 161 ? 0.575 -10.385 4.076 1.00 89.12 161 VAL A CA 1
ATOM 1228 C C . VAL A 1 161 ? 0.288 -10.790 2.638 1.00 89.12 161 VAL A C 1
ATOM 1230 O O . VAL A 1 161 ? -0.072 -11.933 2.364 1.00 89.12 161 VAL A O 1
ATOM 1233 N N . THR A 1 162 ? 0.467 -9.864 1.702 1.00 89.50 162 THR A N 1
ATOM 1234 C CA . THR A 1 162 ? 0.462 -10.157 0.269 1.00 89.50 162 THR A CA 1
ATOM 1235 C C . THR A 1 162 ? 1.893 -10.274 -0.240 1.00 89.50 162 THR A C 1
ATOM 1237 O O . THR A 1 162 ? 2.675 -9.326 -0.206 1.00 89.50 162 THR A O 1
ATOM 1240 N N . ARG A 1 163 ? 2.233 -11.448 -0.758 1.00 86.25 163 ARG A N 1
ATOM 1241 C CA . ARG A 1 163 ? 3.505 -11.724 -1.424 1.00 86.25 163 ARG A CA 1
ATOM 1242 C C . ARG A 1 163 ? 3.252 -11.769 -2.920 1.00 86.25 163 ARG A C 1
ATOM 1244 O O . ARG A 1 163 ? 2.497 -12.626 -3.378 1.00 86.25 163 ARG A O 1
ATOM 1251 N N . ILE A 1 164 ? 3.858 -10.852 -3.666 1.00 85.69 164 ILE A N 1
ATOM 1252 C CA . ILE A 1 164 ? 3.705 -10.804 -5.120 1.00 85.69 164 ILE A CA 1
ATOM 1253 C C . ILE A 1 164 ? 4.978 -11.330 -5.771 1.00 85.69 164 ILE A C 1
ATOM 1255 O O . ILE A 1 164 ? 6.085 -10.909 -5.436 1.00 85.69 164 ILE A O 1
ATOM 1259 N N . ALA A 1 165 ? 4.820 -12.290 -6.677 1.00 80.75 165 ALA A N 1
ATOM 1260 C CA . ALA A 1 165 ? 5.927 -12.820 -7.453 1.00 80.75 165 ALA A CA 1
ATOM 1261 C C . ALA A 1 165 ? 6.545 -11.739 -8.351 1.00 80.75 165 ALA A C 1
ATOM 1263 O O . ALA A 1 165 ? 5.862 -10.809 -8.789 1.00 80.75 165 ALA A O 1
ATOM 1264 N N . ALA A 1 166 ? 7.826 -11.898 -8.683 1.00 77.00 166 ALA A N 1
ATOM 1265 C CA . ALA A 1 166 ? 8.456 -11.067 -9.700 1.00 77.00 166 ALA A CA 1
ATOM 1266 C C . ALA A 1 166 ? 7.832 -11.330 -11.083 1.00 77.00 166 ALA A C 1
ATOM 1268 O O . ALA A 1 166 ? 7.457 -12.462 -11.406 1.00 77.00 166 ALA A O 1
ATOM 1269 N N . LYS A 1 167 ? 7.768 -10.292 -11.925 1.00 79.81 167 LYS A N 1
ATOM 1270 C CA . LYS A 1 167 ? 7.350 -10.428 -13.326 1.00 79.81 167 LYS A CA 1
ATOM 1271 C C . LYS A 1 167 ? 8.246 -11.427 -14.064 1.00 79.81 167 LYS A C 1
ATOM 1273 O O . LYS A 1 167 ? 9.464 -11.417 -13.884 1.00 79.81 167 LYS A O 1
ATOM 1278 N N . GLN A 1 168 ? 7.677 -12.276 -14.918 1.00 73.06 168 GLN A N 1
ATOM 1279 C CA . GLN A 1 168 ? 8.4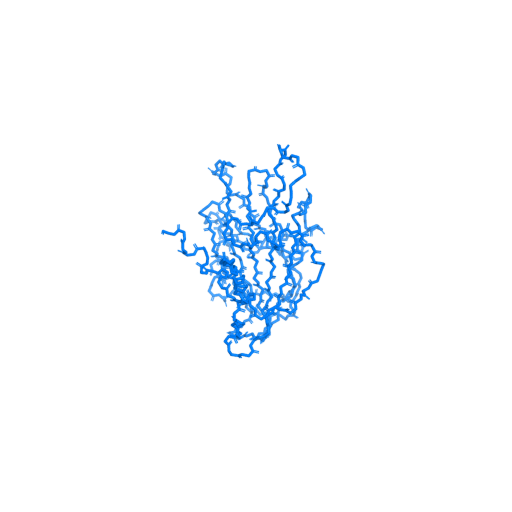95 -13.177 -15.733 1.00 73.06 168 GLN A CA 1
ATOM 1280 C C . GLN A 1 168 ? 9.380 -12.377 -16.704 1.00 73.06 168 GLN A C 1
ATOM 1282 O O . GLN A 1 168 ? 8.906 -11.475 -17.395 1.00 73.06 168 GLN A O 1
ATOM 1287 N N . LYS A 1 169 ? 10.679 -12.702 -16.739 1.00 68.31 169 LYS A N 1
ATOM 1288 C CA . LYS A 1 169 ? 11.649 -12.080 -17.652 1.00 68.31 169 LYS A CA 1
ATOM 1289 C C . LYS A 1 169 ? 11.429 -12.653 -19.052 1.00 68.31 169 LYS A C 1
ATOM 1291 O O . LYS A 1 169 ? 11.343 -13.869 -19.207 1.00 68.31 169 LYS A O 1
ATOM 1296 N N . THR A 1 170 ? 11.408 -11.803 -20.076 1.00 58.91 170 THR A N 1
ATOM 1297 C CA . THR A 1 170 ? 11.067 -12.160 -21.473 1.00 58.91 170 THR A CA 1
ATOM 1298 C C . THR A 1 170 ? 12.048 -13.124 -22.166 1.00 58.91 170 THR A C 1
ATOM 1300 O O . THR A 1 170 ? 11.904 -13.392 -23.354 1.00 58.91 170 THR A O 1
ATOM 1303 N N . SER A 1 171 ? 13.053 -13.651 -21.458 1.00 50.44 171 SER A N 1
ATOM 1304 C CA . SER A 1 171 ? 14.103 -14.524 -22.006 1.00 50.44 171 SER A CA 1
ATOM 1305 C C . SER A 1 171 ? 14.211 -15.895 -21.323 1.00 50.44 171 SER A C 1
ATOM 1307 O O . SER A 1 171 ? 15.167 -16.613 -21.595 1.00 50.44 171 SER A O 1
ATOM 1309 N N . ALA A 1 172 ? 13.271 -16.284 -20.454 1.00 43.72 172 ALA A N 1
ATOM 1310 C CA . ALA A 1 172 ? 13.298 -17.591 -19.792 1.00 43.72 172 ALA A CA 1
ATOM 1311 C C . ALA A 1 172 ? 12.084 -18.449 -20.181 1.00 43.72 172 ALA A C 1
ATOM 1313 O O . ALA A 1 172 ? 10.938 -18.068 -19.952 1.00 43.72 172 ALA A O 1
ATOM 1314 N N . VAL A 1 173 ? 12.367 -19.623 -20.760 1.00 38.59 173 VAL A N 1
ATOM 1315 C CA . VAL A 1 173 ? 11.442 -20.758 -20.912 1.00 38.59 173 VAL A CA 1
ATOM 1316 C C . VAL A 1 173 ? 10.805 -21.054 -19.556 1.00 38.59 173 VAL A C 1
ATOM 1318 O O . VAL A 1 173 ? 11.530 -21.086 -18.566 1.00 38.59 173 VAL A O 1
ATOM 1321 N N . SER A 1 174 ? 9.480 -21.249 -19.535 1.00 44.12 174 SER A N 1
ATOM 1322 C CA . SER A 1 174 ? 8.636 -21.672 -18.406 1.00 44.12 174 SER A CA 1
ATOM 1323 C C . SER A 1 174 ? 9.398 -21.975 -17.115 1.00 44.12 174 SER A C 1
ATOM 1325 O O . SER A 1 174 ? 9.832 -23.101 -16.881 1.00 44.12 174 SER A O 1
ATOM 1327 N N . GLN A 1 175 ? 9.546 -20.959 -16.269 1.00 38.75 175 GLN A N 1
ATOM 1328 C CA . GLN A 1 175 ? 10.085 -21.115 -14.927 1.00 38.75 175 GLN A CA 1
ATOM 1329 C C . GLN A 1 175 ? 9.057 -20.619 -13.913 1.00 38.75 175 GLN A C 1
ATOM 1331 O O . GLN A 1 175 ? 8.433 -19.566 -14.080 1.00 38.75 175 GLN A O 1
ATOM 1336 N N . THR A 1 176 ? 8.878 -21.474 -12.905 1.00 38.84 176 THR A N 1
ATOM 1337 C CA . THR A 1 176 ? 8.347 -21.243 -11.556 1.00 38.84 176 THR A CA 1
ATOM 1338 C C . THR A 1 176 ? 8.333 -19.768 -11.169 1.00 38.84 176 THR A C 1
ATOM 1340 O O . THR A 1 176 ? 9.316 -19.081 -11.453 1.00 38.84 176 THR A O 1
ATOM 1343 N N . LEU A 1 177 ? 7.264 -19.280 -10.510 1.00 41.75 177 LEU A N 1
ATOM 1344 C CA . LEU A 1 177 ? 7.209 -17.893 -10.022 1.00 41.75 177 LEU A CA 1
ATOM 1345 C C . LEU A 1 177 ? 8.552 -17.627 -9.340 1.00 41.75 177 LEU A C 1
ATOM 1347 O O . LEU A 1 177 ? 9.002 -18.438 -8.537 1.00 41.75 177 LEU A O 1
ATOM 1351 N N . ASN A 1 178 ? 9.284 -16.598 -9.746 1.00 42.38 178 ASN A N 1
ATOM 1352 C CA . ASN A 1 178 ? 10.585 -16.378 -9.135 1.00 42.38 178 ASN A CA 1
ATOM 1353 C C . ASN A 1 178 ? 10.320 -15.831 -7.728 1.00 42.38 178 ASN A C 1
ATOM 1355 O O . ASN A 1 178 ? 9.666 -14.784 -7.619 1.00 42.38 178 ASN A O 1
ATOM 1359 N N . PRO A 1 179 ? 10.755 -16.528 -6.658 1.00 45.22 179 PRO A N 1
ATOM 1360 C CA . PRO A 1 179 ? 10.660 -15.976 -5.320 1.00 45.22 179 PRO A CA 1
ATOM 1361 C C . PRO A 1 179 ? 11.399 -14.641 -5.328 1.00 45.22 179 PRO A C 1
ATOM 1363 O O . PRO A 1 179 ? 12.486 -14.541 -5.901 1.00 45.22 179 PRO A O 1
ATOM 1366 N N . VAL A 1 180 ? 10.824 -13.611 -4.707 1.00 52.81 180 VAL A N 1
ATOM 1367 C CA . VAL A 1 180 ? 11.582 -12.386 -4.435 1.00 52.81 180 VAL A CA 1
ATOM 1368 C C . VAL A 1 180 ? 12.838 -12.823 -3.685 1.00 52.81 180 VAL A C 1
ATOM 1370 O O . VAL A 1 180 ? 12.727 -13.421 -2.615 1.00 52.81 180 VAL A O 1
ATOM 1373 N N . THR A 1 181 ? 14.013 -12.644 -4.288 1.00 43.28 181 THR A N 1
ATOM 1374 C CA . THR A 1 181 ? 15.251 -13.306 -3.863 1.00 43.28 181 THR A CA 1
ATOM 1375 C C . THR A 1 181 ? 15.552 -12.987 -2.393 1.00 43.28 181 THR A C 1
ATOM 1377 O O . THR A 1 181 ? 15.876 -11.846 -2.051 1.00 43.28 181 THR A O 1
ATOM 1380 N N . GLY A 1 182 ? 15.404 -13.995 -1.523 1.00 44.41 182 GLY A N 1
ATOM 1381 C CA . GLY A 1 182 ? 15.581 -13.908 -0.063 1.00 44.41 182 GLY A CA 1
ATOM 1382 C C . GLY A 1 182 ? 14.319 -13.599 0.761 1.00 44.41 182 GLY A C 1
ATOM 1383 O O . GLY A 1 182 ? 14.354 -13.725 1.977 1.00 44.41 182 GLY A O 1
ATOM 1384 N N . LEU A 1 183 ? 13.201 -13.236 0.126 1.00 49.69 183 LEU A N 1
ATOM 1385 C CA . LEU A 1 183 ? 11.932 -12.850 0.768 1.00 49.69 183 LEU A CA 1
ATOM 1386 C C . LEU A 1 183 ? 10.814 -13.893 0.591 1.00 49.69 183 LEU A C 1
ATOM 1388 O O . LEU A 1 183 ? 9.734 -13.745 1.164 1.00 49.69 183 LEU A O 1
ATOM 1392 N N . MET A 1 184 ? 11.039 -14.936 -0.210 1.00 51.09 184 MET A N 1
ATOM 1393 C CA . MET A 1 184 ? 10.092 -16.035 -0.408 1.00 51.09 184 MET A CA 1
ATOM 1394 C C . MET A 1 184 ? 10.843 -17.373 -0.489 1.00 51.09 184 MET A C 1
ATOM 1396 O O . MET A 1 184 ? 11.817 -17.470 -1.237 1.00 51.09 184 MET A O 1
ATOM 1400 N N . PRO A 1 185 ? 10.414 -18.423 0.230 1.00 43.12 185 PRO A N 1
ATOM 1401 C CA . PRO A 1 185 ? 10.911 -19.774 -0.006 1.00 43.12 185 PRO A CA 1
ATOM 1402 C C . PRO A 1 185 ? 10.561 -20.239 -1.428 1.00 43.12 185 PRO A C 1
ATOM 1404 O O . PRO A 1 185 ? 9.441 -20.017 -1.890 1.00 43.12 185 PRO A O 1
ATOM 1407 N N . ALA A 1 186 ? 11.485 -20.936 -2.098 1.00 41.72 186 ALA A N 1
ATOM 1408 C CA . ALA A 1 186 ? 11.306 -21.453 -3.465 1.00 41.72 186 ALA A CA 1
ATOM 1409 C C . ALA A 1 186 ? 10.078 -22.376 -3.634 1.00 41.72 186 ALA A C 1
ATOM 1411 O O . ALA A 1 186 ? 9.578 -22.546 -4.738 1.00 41.72 186 ALA A O 1
ATOM 1412 N N . VAL A 1 187 ? 9.555 -22.943 -2.542 1.00 40.31 187 VAL A N 1
ATOM 1413 C CA . VAL A 1 187 ? 8.353 -23.794 -2.549 1.00 40.31 187 VAL A CA 1
ATOM 1414 C C . VAL A 1 187 ? 7.031 -23.010 -2.561 1.00 40.31 187 VAL A C 1
ATOM 1416 O O . VAL A 1 187 ? 6.022 -23.548 -3.005 1.00 40.31 187 VAL A O 1
ATOM 1419 N N . LEU A 1 188 ? 7.011 -21.734 -2.145 1.00 46.28 188 LEU A N 1
ATOM 1420 C CA . LEU A 1 188 ? 5.804 -20.885 -2.206 1.00 46.28 188 LEU A CA 1
ATOM 1421 C C . LEU A 1 188 ? 5.621 -20.239 -3.585 1.00 46.28 188 LEU A C 1
ATOM 1423 O O . LEU A 1 188 ? 4.570 -19.692 -3.903 1.00 46.28 188 LEU A O 1
ATOM 1427 N N . SER A 1 189 ? 6.625 -20.329 -4.446 1.00 44.78 189 SER A N 1
ATOM 1428 C CA . SER A 1 189 ? 6.646 -19.670 -5.742 1.00 44.78 189 SER A CA 1
ATOM 1429 C C . SER A 1 189 ? 5.988 -20.510 -6.858 1.00 44.78 189 SER A C 1
ATOM 1431 O O . SER A 1 189 ? 6.173 -20.288 -8.049 1.00 44.78 189 SER A O 1
ATOM 1433 N N . ALA A 1 190 ? 5.149 -21.474 -6.486 1.00 42.97 190 ALA A N 1
ATOM 1434 C CA . ALA A 1 190 ? 4.280 -22.206 -7.409 1.00 42.97 190 ALA A CA 1
ATOM 1435 C C . ALA A 1 190 ? 2.781 -21.989 -7.125 1.00 42.97 190 ALA A C 1
ATOM 1437 O O . ALA A 1 190 ? 1.940 -22.475 -7.878 1.00 42.97 190 ALA A O 1
ATOM 1438 N N . GLN A 1 191 ? 2.426 -21.264 -6.058 1.00 52.06 191 GLN A N 1
ATOM 1439 C CA . GLN A 1 191 ? 1.043 -21.106 -5.607 1.00 52.06 191 GLN A CA 1
ATOM 1440 C C . GLN A 1 191 ? 0.508 -19.704 -5.922 1.00 52.06 191 GLN A C 1
ATOM 1442 O O . GLN A 1 191 ? 1.088 -18.696 -5.528 1.00 52.06 191 GLN A O 1
ATOM 1447 N N . ASN A 1 192 ? -0.626 -19.645 -6.623 1.00 60.81 192 ASN A N 1
ATOM 1448 C CA . ASN A 1 192 ? -1.429 -18.435 -6.774 1.00 60.81 192 ASN A CA 1
ATOM 1449 C C . ASN A 1 192 ? -2.720 -18.626 -5.979 1.00 60.81 192 ASN A C 1
ATOM 1451 O O . ASN A 1 192 ? -3.584 -19.414 -6.370 1.00 60.81 192 ASN A O 1
ATOM 1455 N N . ASN A 1 193 ? -2.852 -17.909 -4.868 1.00 64.38 193 ASN A N 1
ATOM 1456 C CA . ASN A 1 193 ? -4.032 -17.991 -4.024 1.00 64.38 193 ASN A CA 1
ATOM 1457 C C . ASN A 1 193 ? -4.869 -16.738 -4.258 1.00 64.38 193 ASN A C 1
ATOM 1459 O O . ASN A 1 193 ? -4.433 -15.623 -3.986 1.00 64.38 193 ASN A O 1
ATOM 1463 N N . LYS A 1 194 ? -6.110 -16.904 -4.734 1.00 64.75 194 LYS A N 1
ATOM 1464 C CA . LYS A 1 194 ? -7.021 -15.762 -4.930 1.00 64.75 194 LYS A CA 1
ATOM 1465 C C . LYS A 1 194 ? -7.452 -15.109 -3.607 1.00 64.75 194 LYS A C 1
ATOM 1467 O O . LYS A 1 194 ? -7.860 -13.950 -3.617 1.00 64.75 194 LYS A O 1
ATOM 1472 N N . GLY A 1 195 ? -7.333 -15.816 -2.480 1.00 80.75 195 GLY A N 1
ATOM 1473 C CA . GLY A 1 195 ? -7.733 -15.353 -1.149 1.00 80.75 195 GLY A CA 1
ATOM 1474 C C . GLY A 1 195 ? -6.650 -15.533 -0.085 1.00 80.75 195 GLY A C 1
ATOM 1475 O O . GLY A 1 195 ? -5.651 -16.215 -0.304 1.00 80.75 195 GLY A O 1
ATOM 1476 N N . TYR A 1 196 ? -6.875 -14.904 1.068 1.00 83.88 196 TYR A N 1
ATOM 1477 C CA . TYR A 1 196 ? -6.023 -15.034 2.245 1.00 83.88 196 TYR A CA 1
ATOM 1478 C C . TYR A 1 196 ? -6.246 -16.375 2.952 1.00 83.88 196 TYR A C 1
ATOM 1480 O O . TYR A 1 196 ? -7.384 -16.776 3.190 1.00 83.88 196 TYR A O 1
ATOM 1488 N N . THR A 1 197 ? -5.156 -17.032 3.334 1.00 84.62 197 THR A N 1
ATOM 1489 C CA . THR A 1 197 ? -5.145 -18.235 4.172 1.00 84.62 197 THR A CA 1
ATOM 1490 C C . THR A 1 197 ? -4.503 -17.915 5.516 1.00 84.62 197 THR A C 1
ATOM 1492 O O . THR A 1 197 ? -3.546 -17.144 5.564 1.00 84.62 197 THR A O 1
ATOM 1495 N N . PHE A 1 198 ? -5.023 -18.480 6.606 1.00 81.06 198 PHE A N 1
ATOM 1496 C CA . PHE A 1 198 ? -4.414 -18.318 7.928 1.00 81.06 198 PHE A CA 1
ATOM 1497 C C . PHE A 1 198 ? -3.005 -18.916 7.923 1.00 81.06 198 PHE A C 1
ATOM 1499 O O . PHE A 1 198 ? -2.826 -20.066 7.525 1.00 81.06 198 PHE A O 1
ATOM 1506 N N . ASP A 1 199 ? -2.022 -18.129 8.345 1.00 74.56 199 ASP A N 1
ATOM 1507 C CA . ASP A 1 199 ? -0.624 -18.537 8.421 1.00 74.56 199 ASP A CA 1
ATOM 1508 C C . ASP A 1 199 ? 0.022 -17.851 9.633 1.00 74.56 199 ASP A C 1
ATOM 1510 O O . ASP A 1 199 ? 0.428 -16.689 9.539 1.00 74.56 199 ASP A O 1
ATOM 1514 N N . PRO A 1 200 ? 0.119 -18.538 10.785 1.00 67.38 200 PRO A N 1
ATOM 1515 C CA . PRO A 1 200 ? 0.667 -17.953 12.004 1.00 67.38 200 PRO A CA 1
ATOM 1516 C C . PRO A 1 200 ? 2.149 -17.564 11.870 1.00 67.38 200 PRO A C 1
ATOM 1518 O O . PRO A 1 200 ? 2.608 -16.714 12.631 1.00 67.38 200 PRO A O 1
ATOM 1521 N N . ALA A 1 201 ? 2.875 -18.128 10.895 1.00 66.50 201 ALA A N 1
ATOM 1522 C CA . ALA A 1 201 ? 4.281 -17.832 10.629 1.00 66.50 201 ALA A CA 1
ATOM 1523 C C . ALA A 1 201 ? 4.485 -16.670 9.638 1.00 66.50 201 ALA A C 1
ATOM 1525 O O . ALA A 1 201 ? 5.599 -16.155 9.522 1.00 66.50 201 ALA A O 1
ATOM 1526 N N . ALA A 1 202 ? 3.431 -16.199 8.959 1.00 65.25 202 ALA A N 1
ATOM 1527 C CA . ALA A 1 202 ? 3.533 -15.119 7.973 1.00 65.25 202 ALA A CA 1
ATOM 1528 C C . ALA A 1 202 ? 3.994 -13.776 8.568 1.00 65.25 202 ALA A C 1
ATOM 1530 O O . ALA A 1 202 ? 4.507 -12.930 7.834 1.00 65.25 202 ALA A O 1
ATOM 1531 N N . ASN A 1 203 ? 3.828 -13.582 9.884 1.00 58.88 203 ASN A N 1
ATOM 1532 C CA . ASN A 1 203 ? 4.114 -12.320 10.576 1.00 58.88 203 ASN A CA 1
ATOM 1533 C C . ASN A 1 203 ? 5.612 -12.088 10.864 1.00 58.88 203 ASN A C 1
ATOM 1535 O O . ASN A 1 203 ? 6.017 -11.003 11.276 1.00 58.88 203 ASN A O 1
ATOM 1539 N N . ALA A 1 204 ? 6.477 -13.077 10.638 1.00 47.62 204 ALA A N 1
ATOM 1540 C CA . ALA A 1 204 ? 7.904 -12.885 10.845 1.00 47.62 204 ALA A CA 1
ATOM 1541 C C . ALA A 1 204 ? 8.543 -12.179 9.631 1.00 47.62 204 ALA A C 1
ATOM 1543 O O . ALA A 1 204 ? 8.573 -12.706 8.520 1.00 47.62 204 ALA A O 1
ATOM 1544 N N . ALA A 1 205 ? 9.116 -10.998 9.875 1.00 49.91 205 ALA A N 1
ATOM 1545 C CA . ALA A 1 205 ? 10.271 -10.476 9.139 1.00 49.91 205 ALA A CA 1
ATOM 1546 C C . ALA A 1 205 ? 10.066 -9.771 7.776 1.00 49.91 205 ALA A C 1
ATOM 1548 O O . ALA A 1 205 ? 11.024 -9.647 7.021 1.00 49.91 205 ALA A O 1
ATOM 1549 N N . ILE A 1 206 ? 8.895 -9.207 7.450 1.00 56.44 206 ILE A N 1
ATOM 1550 C CA . ILE A 1 206 ? 8.759 -8.417 6.198 1.00 56.44 206 ILE A CA 1
ATOM 1551 C C . ILE A 1 206 ? 9.734 -7.222 6.142 1.00 56.44 206 ILE A C 1
ATOM 1553 O O . ILE A 1 206 ? 10.366 -6.998 5.112 1.00 56.44 206 ILE A O 1
ATOM 1557 N N . PHE A 1 207 ? 9.887 -6.494 7.252 1.00 53.22 207 PHE A N 1
ATOM 1558 C CA . PHE A 1 207 ? 10.817 -5.357 7.359 1.00 53.22 207 PHE A CA 1
ATOM 1559 C C . PHE A 1 207 ? 12.225 -5.769 7.826 1.00 53.22 207 PHE A C 1
ATOM 1561 O O . PHE A 1 207 ? 13.208 -5.097 7.533 1.00 53.22 207 PHE A O 1
ATOM 1568 N N . ASP A 1 208 ? 12.349 -6.920 8.489 1.00 49.66 208 ASP A N 1
ATOM 1569 C CA . ASP A 1 208 ? 13.639 -7.439 8.962 1.00 49.66 208 ASP A CA 1
ATOM 1570 C C . ASP A 1 208 ? 14.486 -8.019 7.803 1.00 49.66 208 ASP A C 1
ATOM 1572 O O . ASP A 1 208 ? 15.702 -7.845 7.722 1.00 49.66 208 ASP A O 1
ATOM 1576 N N . VAL A 1 209 ? 13.847 -8.621 6.792 1.00 47.22 209 VAL A N 1
ATOM 1577 C CA . VAL A 1 209 ? 14.571 -9.161 5.625 1.00 47.22 209 VAL A CA 1
ATOM 1578 C C . VAL A 1 209 ? 15.157 -8.059 4.728 1.00 47.22 209 VAL A C 1
ATOM 1580 O O . VAL A 1 209 ? 16.161 -8.286 4.051 1.00 47.22 209 VAL A O 1
ATOM 1583 N N . LEU A 1 210 ? 14.582 -6.853 4.726 1.00 47.41 210 LEU A N 1
ATOM 1584 C CA . LEU A 1 210 ? 15.140 -5.716 3.988 1.00 47.41 210 LEU A CA 1
ATOM 1585 C C . LEU A 1 210 ? 16.192 -4.934 4.793 1.00 47.41 210 LEU A C 1
ATOM 1587 O O . LEU A 1 210 ? 17.004 -4.242 4.183 1.00 47.41 210 LEU A O 1
ATOM 1591 N N . SER A 1 211 ? 16.220 -5.031 6.130 1.00 46.34 211 SER A N 1
ATOM 1592 C CA . SER A 1 211 ? 17.266 -4.395 6.953 1.00 46.34 211 SER A CA 1
ATOM 1593 C C . SER A 1 211 ? 18.576 -5.178 6.950 1.00 46.34 211 SER A C 1
ATOM 1595 O O . SER A 1 211 ? 19.635 -4.579 7.088 1.00 46.34 211 SER A O 1
ATOM 1597 N N . ASN A 1 212 ? 18.526 -6.490 6.706 1.00 40.41 212 ASN A N 1
ATOM 1598 C CA . ASN A 1 212 ? 19.706 -7.364 6.666 1.00 40.41 212 ASN A CA 1
ATOM 1599 C C . ASN A 1 212 ? 20.483 -7.336 5.328 1.00 40.41 212 ASN A C 1
ATOM 1601 O O . ASN A 1 212 ? 21.359 -8.170 5.109 1.00 40.41 212 ASN A O 1
ATOM 1605 N N . LYS A 1 213 ? 20.171 -6.398 4.420 1.00 41.78 213 LYS A N 1
ATOM 1606 C CA . LYS A 1 213 ? 20.939 -6.134 3.182 1.00 41.78 213 LYS A CA 1
ATOM 1607 C C . LYS A 1 213 ? 21.827 -4.876 3.269 1.00 41.78 213 LYS A C 1
ATOM 1609 O O . LYS A 1 213 ? 22.270 -4.387 2.231 1.00 41.78 213 LYS A O 1
ATOM 1614 N N . GLY A 1 214 ? 22.043 -4.350 4.479 1.00 33.88 214 GLY A N 1
ATOM 1615 C CA . GLY A 1 214 ? 22.974 -3.251 4.771 1.00 33.88 214 GLY A CA 1
ATOM 1616 C C . GLY A 1 214 ? 24.399 -3.727 5.004 1.00 33.88 214 GLY A C 1
ATOM 1617 O O . GLY A 1 214 ? 24.555 -4.781 5.656 1.00 33.88 214 GLY A O 1
#

Radius of gyration: 18.4 Å; chains: 1; bounding box: 40×72×43 Å

Foldseek 3Di:
DDDDPPPPPPPPDQDFDPPQAFEKEFEAEQDPDDDPVPAAEQEEAEAQAEKTKEKEKAALVRFKHKYKYWYAAWAQKAKDKDKDPFKKKWKAFPVRDTQAICPPVPPNNPVLVVSNNVSNRIDGGGMMMIMIGGRPVDRRHDIMIMMMMMYHYDHHRYYYYYYYFYDDDPPDDDDFRHHPVQNDDSVSSNDHDPDIDTDSRRPPDPPPSSVVVD

Organism: NCBI:txid1150626

pLDDT: mean 76.83, std 21.34, range [27.41, 98.25]